Protein AF-A0A7X9JIF2-F1 (afdb_monomer_lite)

pLDDT: mean 87.34, std 16.03, range [30.3, 98.62]

Foldseek 3Di:
DDDDDDDDDDPDPPPPPPPDAQFDAADKDKDKDWFQEFEVVVDLKTKIKIKIFDLQHDPRFQWWFAKFKWKAQPPDPDTDAGDFDVVPDFVVQCVQKDDWWDDDQQLQTDGPVCQVWDTDPRGRTGGANDWDPDPVITHTDGRNTRITMMMGIDGNVRCVVSVVVHQKMKMWMWIDHPPDDIDIDIGIHGYDHDDDDDDPPDFAEAEEAEASQAHHNPDHHHHPVVVQVSCVRVVGQEYEHAHELLSLCVGHDDSQVSLVVVLVVQVVVCVVDVSHHYQYWYFYQAQEPVRDTDTDIGGDDPVCSSPQGNDWDSAHDPHRTPHHPVNNVVRD

Radius of gyration: 23.78 Å; chains: 1; bounding box: 79×35×80 Å

Structure (mmCIF, N/CA/C/O backbone):
data_AF-A0A7X9JIF2-F1
#
_entry.id   AF-A0A7X9JIF2-F1
#
loop_
_atom_site.group_PDB
_atom_site.id
_atom_site.type_symbol
_atom_site.label_atom_id
_atom_site.label_alt_id
_atom_site.label_comp_id
_atom_site.label_asym_id
_atom_site.label_entity_id
_atom_site.label_seq_id
_atom_site.pdbx_PDB_ins_code
_atom_site.Cartn_x
_atom_site.Cartn_y
_atom_site.Cartn_z
_atom_site.occupancy
_atom_site.B_iso_or_equiv
_atom_site.auth_seq_id
_atom_site.auth_comp_id
_atom_site.auth_asym_id
_atom_site.auth_atom_id
_atom_site.pdbx_PDB_model_num
ATOM 1 N N . MET A 1 1 ? 53.276 5.152 53.121 1.00 40.94 1 MET A N 1
ATOM 2 C CA . MET A 1 1 ? 51.941 4.544 52.920 1.00 40.94 1 MET A CA 1
ATOM 3 C C . MET A 1 1 ? 51.055 5.577 52.241 1.00 40.94 1 MET A C 1
ATOM 5 O O . MET A 1 1 ? 50.520 6.438 52.925 1.00 40.94 1 MET A O 1
ATOM 9 N N . ASN A 1 2 ? 50.960 5.543 50.910 1.00 35.53 2 ASN A N 1
ATOM 10 C CA . ASN A 1 2 ? 50.040 6.410 50.170 1.00 35.53 2 ASN A CA 1
ATOM 11 C C . ASN A 1 2 ? 48.639 5.799 50.232 1.00 35.53 2 ASN A C 1
ATOM 13 O O . ASN A 1 2 ? 48.442 4.671 49.786 1.00 35.53 2 ASN A O 1
ATOM 17 N N . LYS A 1 3 ? 47.690 6.523 50.831 1.00 37.00 3 LYS A N 1
ATOM 18 C CA . LYS A 1 3 ? 46.270 6.166 50.834 1.00 37.00 3 LYS A CA 1
ATOM 19 C C . LYS A 1 3 ? 45.597 6.880 49.667 1.00 37.00 3 LYS A C 1
ATOM 21 O O . LYS A 1 3 ? 45.443 8.096 49.704 1.00 37.00 3 LYS A O 1
ATOM 26 N N . THR A 1 4 ? 45.211 6.125 48.648 1.00 38.41 4 THR A N 1
ATOM 27 C CA . THR A 1 4 ? 44.370 6.613 47.552 1.00 38.41 4 THR A CA 1
ATOM 28 C C . THR A 1 4 ? 42.914 6.582 48.016 1.00 38.41 4 THR A C 1
ATOM 30 O O . THR A 1 4 ? 42.414 5.530 48.408 1.00 38.41 4 THR A O 1
ATOM 33 N N . PHE A 1 5 ? 42.249 7.738 48.019 1.00 39.22 5 PHE A N 1
ATOM 34 C CA . PHE A 1 5 ? 40.812 7.860 48.273 1.00 39.22 5 PHE A CA 1
ATOM 35 C C . PHE A 1 5 ? 40.064 7.617 46.957 1.00 39.22 5 PHE A C 1
ATOM 37 O O . PHE A 1 5 ? 40.276 8.348 45.992 1.00 39.22 5 PHE A O 1
ATOM 44 N N . LEU A 1 6 ? 39.211 6.592 46.912 1.00 31.66 6 LEU A N 1
ATOM 45 C CA . LEU A 1 6 ? 38.294 6.358 45.798 1.00 31.66 6 LEU A CA 1
ATOM 46 C C . LEU A 1 6 ? 36.997 7.133 46.074 1.00 31.66 6 LEU A C 1
ATOM 48 O O . LEU A 1 6 ? 36.314 6.862 47.061 1.00 31.66 6 LEU A O 1
ATOM 52 N N . ILE A 1 7 ? 36.674 8.108 45.226 1.00 36.72 7 ILE A N 1
ATOM 53 C CA . ILE A 1 7 ? 35.392 8.819 45.250 1.00 36.72 7 ILE A CA 1
ATOM 54 C C . ILE A 1 7 ? 34.422 8.029 44.368 1.00 36.72 7 ILE A C 1
ATOM 56 O O . ILE A 1 7 ? 34.618 7.940 43.159 1.00 36.72 7 ILE A O 1
ATOM 60 N N . PHE A 1 8 ? 33.384 7.450 44.972 1.00 33.41 8 PHE A N 1
ATOM 61 C CA . PHE A 1 8 ? 32.256 6.881 44.237 1.00 33.41 8 PHE A CA 1
ATOM 62 C C . PHE A 1 8 ? 31.316 8.014 43.820 1.00 33.41 8 PHE A C 1
ATOM 64 O O . PHE A 1 8 ? 30.647 8.615 44.660 1.00 33.41 8 PHE A O 1
ATOM 71 N N . ILE A 1 9 ? 31.269 8.305 42.522 1.00 38.75 9 ILE A N 1
ATOM 72 C CA . ILE A 1 9 ? 30.225 9.142 41.930 1.00 38.75 9 ILE A CA 1
ATOM 73 C C . ILE A 1 9 ? 29.014 8.233 41.708 1.00 38.75 9 ILE A C 1
ATOM 75 O O . ILE A 1 9 ? 29.018 7.373 40.830 1.00 38.75 9 ILE A O 1
ATOM 79 N N . LEU A 1 10 ? 27.997 8.388 42.555 1.00 32.84 10 LEU A N 1
ATOM 80 C CA . LEU A 1 10 ? 26.689 7.763 42.378 1.00 32.84 10 LEU A CA 1
ATOM 81 C C . LEU A 1 10 ? 25.951 8.492 41.251 1.00 32.84 10 LEU A C 1
ATOM 83 O O . LEU A 1 10 ? 25.476 9.612 41.436 1.00 32.84 10 LEU A O 1
ATOM 87 N N . PHE A 1 11 ? 25.856 7.854 40.086 1.00 35.88 11 PHE A N 1
ATOM 88 C CA . PHE A 1 11 ? 24.923 8.262 39.043 1.00 35.88 11 PHE A CA 1
ATOM 89 C C . PHE A 1 11 ? 23.505 7.914 39.506 1.00 35.88 11 PHE A C 1
ATOM 91 O O . PHE A 1 11 ? 23.113 6.748 39.531 1.00 35.88 11 PHE A O 1
ATOM 98 N N . PHE A 1 12 ? 22.736 8.926 39.906 1.00 33.31 12 PHE A N 1
ATOM 99 C CA . PHE A 1 12 ? 21.287 8.790 39.999 1.00 33.31 12 PHE A CA 1
ATOM 100 C C . PHE A 1 12 ? 20.741 8.708 38.572 1.00 33.31 12 PHE A C 1
ATOM 102 O O . PHE A 1 12 ? 20.645 9.720 37.882 1.00 33.31 12 PHE A O 1
ATOM 109 N N . ASN A 1 13 ? 20.403 7.495 38.129 1.00 31.03 13 ASN A N 1
ATOM 110 C CA . ASN A 1 13 ? 19.546 7.305 36.966 1.00 31.03 13 ASN A CA 1
ATOM 111 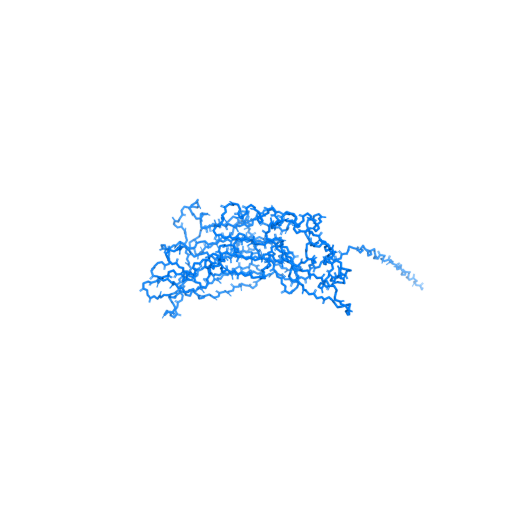C C . ASN A 1 13 ? 18.174 7.891 37.313 1.00 31.03 13 ASN A C 1
ATOM 113 O O . ASN A 1 13 ? 17.384 7.273 38.029 1.00 31.03 13 ASN A O 1
ATOM 117 N N . PHE A 1 14 ? 17.905 9.105 36.838 1.00 33.34 14 PHE A N 1
ATOM 118 C CA . PHE A 1 14 ? 16.539 9.584 36.710 1.00 33.34 14 PHE A CA 1
ATOM 119 C C . PHE A 1 14 ? 15.869 8.718 35.643 1.00 33.34 14 PHE A C 1
ATOM 121 O O . PHE A 1 14 ? 16.001 8.976 34.451 1.00 33.34 14 PHE A O 1
ATOM 128 N N . TYR A 1 15 ? 15.177 7.664 36.074 1.00 30.30 15 TYR A N 1
ATOM 129 C CA . TYR A 1 15 ? 14.186 7.004 35.236 1.00 30.30 15 TYR A CA 1
ATOM 130 C C . TYR A 1 15 ? 13.039 7.994 35.046 1.00 30.30 15 TYR A C 1
ATOM 132 O O . TYR A 1 15 ? 12.144 8.101 35.882 1.00 30.30 15 TYR A O 1
ATOM 140 N N . ILE A 1 16 ? 13.093 8.767 33.963 1.00 32.66 16 ILE A N 1
ATOM 141 C CA . ILE A 1 16 ? 11.880 9.342 33.400 1.00 32.66 16 ILE A CA 1
ATOM 142 C C . ILE A 1 16 ? 11.121 8.139 32.849 1.00 32.66 16 ILE A C 1
ATOM 144 O O . ILE A 1 16 ? 11.511 7.568 31.834 1.00 32.66 16 ILE A O 1
ATOM 148 N N . THR A 1 17 ? 10.077 7.706 33.551 1.00 32.06 17 THR A N 1
ATOM 149 C CA . THR A 1 17 ? 9.087 6.787 32.992 1.00 32.06 17 THR A CA 1
ATOM 150 C C . THR A 1 17 ? 8.296 7.564 31.943 1.00 32.06 17 THR A C 1
ATOM 152 O O . THR A 1 17 ? 7.185 8.023 32.202 1.00 32.06 17 THR A O 1
ATOM 155 N N . ASN A 1 18 ? 8.888 7.772 30.768 1.00 32.47 18 ASN A N 1
ATOM 156 C CA . ASN A 1 18 ? 8.073 7.914 29.575 1.00 32.47 18 ASN A CA 1
ATOM 157 C C . ASN A 1 18 ? 7.365 6.568 29.455 1.00 32.47 18 ASN A C 1
ATOM 159 O O . ASN A 1 18 ? 8.038 5.543 29.349 1.00 32.47 18 ASN A O 1
ATOM 163 N N . ALA A 1 19 ? 6.042 6.554 29.617 1.00 37.28 19 ALA A N 1
ATOM 164 C CA . ALA A 1 19 ? 5.256 5.373 29.302 1.00 37.28 19 ALA A CA 1
ATOM 165 C C . ALA A 1 19 ? 5.643 4.975 27.875 1.00 37.28 19 ALA A C 1
ATOM 167 O O . ALA A 1 19 ? 5.476 5.768 26.948 1.00 37.28 19 ALA A O 1
ATOM 168 N N . GLN A 1 20 ? 6.305 3.829 27.745 1.00 40.59 20 GLN A N 1
ATOM 169 C CA . GLN A 1 20 ? 6.735 3.311 26.460 1.00 40.59 20 GLN A CA 1
ATOM 170 C C . GLN A 1 20 ? 5.445 3.032 25.684 1.00 40.59 20 GLN A C 1
ATOM 172 O O . GLN A 1 20 ? 4.606 2.270 26.168 1.00 40.59 20 GLN A O 1
ATOM 177 N N . LYS A 1 21 ? 5.244 3.740 24.569 1.00 49.88 21 LYS A N 1
ATOM 178 C CA . LYS A 1 21 ? 4.124 3.501 23.653 1.00 49.88 21 LYS A CA 1
ATOM 179 C C . LYS A 1 21 ? 4.241 2.076 23.085 1.00 49.88 21 LYS A C 1
ATOM 181 O O . LYS A 1 21 ? 5.301 1.456 23.213 1.00 49.88 21 LYS A O 1
ATOM 186 N N . GLN A 1 22 ? 3.155 1.508 22.558 1.00 47.62 22 GLN A N 1
ATOM 187 C CA . GLN A 1 22 ? 3.123 0.077 22.215 1.00 47.62 22 GLN A CA 1
ATOM 188 C C . GLN A 1 22 ? 3.960 -0.303 20.978 1.00 47.62 22 GLN A C 1
ATOM 190 O O . GLN A 1 22 ? 4.161 -1.494 20.744 1.00 47.62 22 GLN A O 1
ATOM 195 N N . ASN A 1 23 ? 4.548 0.664 20.268 1.00 45.81 23 ASN A N 1
ATOM 196 C CA . ASN A 1 23 ? 5.468 0.425 19.157 1.00 45.81 23 ASN A CA 1
ATOM 197 C C . ASN A 1 23 ? 6.754 -0.311 19.595 1.00 45.81 23 ASN A C 1
ATOM 199 O O . ASN A 1 23 ? 7.610 0.250 20.278 1.00 45.81 23 ASN A O 1
ATOM 203 N N . ASN A 1 24 ? 6.905 -1.589 19.232 1.00 45.22 24 ASN A N 1
ATOM 204 C CA . ASN A 1 24 ? 8.093 -2.370 19.596 1.00 45.22 24 ASN A CA 1
ATOM 205 C C . ASN A 1 24 ? 8.601 -3.292 18.474 1.00 45.22 24 ASN A C 1
ATOM 207 O O . ASN A 1 24 ? 9.103 -4.373 18.799 1.00 45.22 24 ASN A O 1
ATOM 211 N N . THR A 1 25 ? 8.528 -2.913 17.195 1.00 44.91 25 THR A N 1
ATOM 212 C CA . THR A 1 25 ? 9.137 -3.720 16.124 1.00 44.91 25 THR A CA 1
ATOM 213 C C . THR A 1 25 ? 10.590 -3.278 15.900 1.00 44.91 25 THR A C 1
ATOM 215 O O . THR A 1 25 ? 10.837 -2.213 15.350 1.00 44.91 25 THR A O 1
ATOM 218 N N . PRO A 1 26 ? 11.607 -4.035 16.359 1.00 47.59 26 PRO A N 1
ATOM 219 C CA . PRO A 1 26 ? 12.992 -3.746 16.012 1.00 47.59 26 PRO A CA 1
ATOM 220 C C . PRO A 1 26 ? 13.297 -4.220 14.588 1.00 47.59 26 PRO A C 1
ATOM 222 O O . PRO A 1 26 ? 13.369 -5.423 14.348 1.00 47.59 26 PRO A O 1
ATOM 225 N N . GLY A 1 27 ? 13.560 -3.279 13.686 1.00 55.47 27 GLY A N 1
ATOM 226 C CA . GLY A 1 27 ? 14.032 -3.552 12.328 1.00 55.47 27 GLY A CA 1
ATOM 227 C C . GLY A 1 27 ? 13.321 -2.666 11.317 1.00 55.47 27 GLY A C 1
ATOM 228 O O . GLY A 1 27 ? 12.203 -2.239 11.571 1.00 55.47 27 GLY A O 1
ATOM 229 N N . SER A 1 28 ? 13.987 -2.382 10.202 1.00 69.06 28 SER A N 1
ATOM 230 C CA . SER A 1 28 ? 13.345 -1.737 9.069 1.00 69.06 28 SER A CA 1
ATOM 231 C C . SER A 1 28 ? 13.033 -2.826 8.078 1.00 69.06 28 SER A C 1
ATOM 233 O O . SER A 1 28 ? 13.944 -3.524 7.641 1.00 69.06 28 SER A O 1
ATOM 235 N N . ASP A 1 29 ? 11.765 -2.941 7.724 1.00 76.75 29 ASP A N 1
ATOM 236 C CA . ASP A 1 29 ? 11.336 -3.875 6.702 1.00 76.75 29 ASP A CA 1
ATOM 237 C C . ASP A 1 29 ? 10.950 -3.071 5.468 1.00 76.75 29 ASP A C 1
ATOM 239 O O . ASP A 1 29 ? 10.115 -2.156 5.517 1.00 76.75 29 ASP A O 1
ATOM 243 N N . PHE A 1 30 ? 11.578 -3.405 4.349 1.00 85.62 30 PHE A N 1
ATOM 244 C CA . PHE A 1 30 ? 11.102 -2.984 3.052 1.00 85.62 30 PHE A CA 1
ATOM 245 C C . PHE A 1 30 ? 10.049 -4.008 2.601 1.00 85.62 30 PHE A C 1
ATOM 247 O O . PHE A 1 30 ? 10.155 -5.198 2.856 1.00 85.62 30 PHE A O 1
ATOM 254 N N . PHE A 1 31 ? 8.977 -3.555 1.967 1.00 88.81 31 PHE A N 1
ATOM 255 C CA . PHE A 1 31 ? 7.915 -4.400 1.446 1.00 88.81 31 PHE A CA 1
ATOM 256 C C . PHE A 1 31 ? 7.601 -3.994 0.015 1.00 88.81 31 PHE A C 1
ATOM 258 O O . PHE A 1 31 ? 7.539 -2.809 -0.333 1.00 88.81 31 PHE A O 1
ATOM 265 N N . VAL A 1 32 ? 7.342 -5.004 -0.808 1.00 93.31 32 VAL A N 1
ATOM 266 C CA . VAL A 1 32 ? 6.877 -4.838 -2.181 1.00 93.31 32 VAL A CA 1
ATOM 267 C C . VAL A 1 32 ? 5.611 -5.663 -2.362 1.00 93.31 32 VAL A C 1
ATOM 269 O O . VAL A 1 32 ? 5.561 -6.824 -1.960 1.00 93.31 32 VAL A O 1
ATOM 272 N N . ASP A 1 33 ? 4.595 -5.080 -2.992 1.00 92.75 33 ASP A N 1
ATOM 273 C CA . ASP A 1 33 ? 3.391 -5.800 -3.402 1.00 92.75 33 ASP A CA 1
ATOM 274 C C . ASP A 1 33 ? 3.066 -5.557 -4.876 1.00 92.75 33 ASP A C 1
ATOM 276 O O . ASP A 1 33 ? 3.236 -4.458 -5.415 1.00 92.75 33 ASP A O 1
ATOM 280 N N . VAL A 1 34 ? 2.578 -6.610 -5.529 1.00 93.62 34 VAL A N 1
ATOM 281 C CA . VAL A 1 34 ? 2.129 -6.596 -6.920 1.00 93.62 34 VAL A CA 1
ATOM 282 C C . VAL A 1 34 ? 0.793 -7.334 -7.002 1.00 93.62 34 VAL A C 1
ATOM 284 O O . VAL A 1 34 ? 0.701 -8.488 -6.570 1.00 93.62 34 VAL A O 1
ATOM 287 N N . PRO A 1 35 ? -0.246 -6.743 -7.622 1.00 90.56 35 PRO A N 1
ATOM 288 C CA . PRO A 1 35 ? -1.539 -7.394 -7.767 1.00 90.56 35 PRO A CA 1
ATOM 289 C C . PRO A 1 35 ? -1.416 -8.770 -8.423 1.00 90.56 35 PRO A C 1
ATOM 291 O O . PRO A 1 35 ? -0.914 -8.908 -9.537 1.00 90.56 35 PRO A 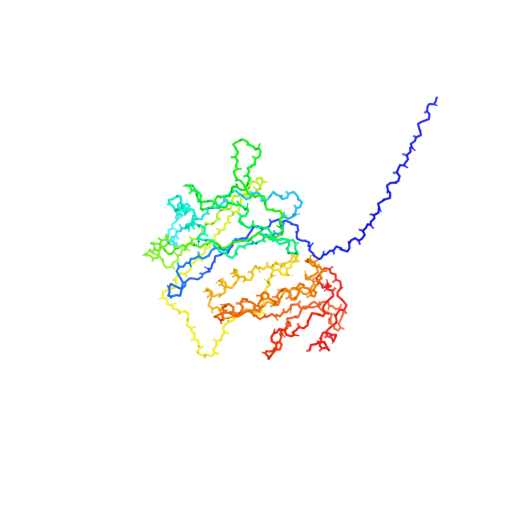O 1
ATOM 294 N N . THR A 1 36 ? -1.971 -9.799 -7.782 1.00 90.19 36 THR A N 1
ATOM 295 C CA . THR A 1 36 ? -1.947 -11.167 -8.328 1.00 90.19 36 THR A CA 1
ATOM 296 C C . THR A 1 36 ? -2.712 -11.286 -9.650 1.00 90.19 36 THR A C 1
ATOM 298 O O . THR A 1 36 ? -2.430 -12.167 -10.459 1.00 90.19 36 THR A O 1
ATOM 301 N N . PHE A 1 37 ? -3.701 -10.421 -9.892 1.00 89.38 37 PHE A N 1
ATOM 302 C CA . PHE A 1 37 ? -4.523 -10.443 -11.099 1.00 89.38 37 PHE A CA 1
ATOM 303 C C . PHE A 1 37 ? -4.650 -9.058 -11.720 1.00 89.38 37 PHE A C 1
ATOM 305 O O . PHE A 1 37 ? -4.893 -8.082 -11.016 1.00 89.38 37 PHE A O 1
ATOM 312 N N . ILE A 1 38 ? -4.608 -9.011 -13.052 1.00 89.44 38 ILE A N 1
ATOM 313 C CA . ILE A 1 38 ? -4.893 -7.809 -13.842 1.00 89.44 38 ILE A CA 1
ATOM 314 C C . ILE A 1 38 ? -6.019 -8.126 -14.823 1.00 89.44 38 ILE A C 1
ATOM 316 O O . ILE A 1 38 ? -5.946 -9.106 -15.564 1.00 89.44 38 ILE A O 1
ATOM 320 N N . ASP A 1 39 ? -7.070 -7.310 -14.819 1.00 88.06 39 ASP A N 1
ATOM 321 C CA . ASP A 1 39 ? -8.172 -7.381 -15.783 1.00 88.06 39 ASP A CA 1
ATOM 322 C C . ASP A 1 39 ? -7.980 -6.315 -16.862 1.00 88.06 39 ASP A C 1
ATOM 324 O O . ASP A 1 39 ? -8.305 -5.145 -16.647 1.00 88.06 39 ASP A O 1
ATOM 328 N N . LEU A 1 40 ? -7.505 -6.743 -18.037 1.00 85.69 40 LEU A N 1
ATOM 329 C CA . LEU A 1 40 ? -7.172 -5.863 -19.165 1.00 85.69 40 LEU A CA 1
ATOM 330 C C . LEU A 1 40 ? -8.337 -4.990 -19.653 1.00 85.69 40 LEU A C 1
ATOM 332 O O . LEU A 1 40 ? -8.099 -3.979 -20.310 1.00 85.69 40 LEU A O 1
ATOM 336 N N . TYR A 1 41 ? -9.588 -5.365 -19.372 1.00 81.06 41 TYR A N 1
ATOM 337 C CA . TYR A 1 41 ? -10.757 -4.571 -19.766 1.00 81.06 41 TYR A CA 1
ATOM 338 C C . TYR A 1 41 ? -11.026 -3.404 -18.820 1.00 81.06 41 TYR A C 1
ATOM 340 O O . TYR A 1 41 ? -11.704 -2.450 -19.203 1.00 81.06 41 TYR A O 1
ATOM 348 N N . LYS A 1 42 ? -10.536 -3.497 -17.582 1.00 81.06 42 LYS A N 1
ATOM 349 C CA . LYS A 1 42 ? -10.740 -2.492 -16.543 1.00 81.06 42 LYS A CA 1
ATOM 350 C C . LYS A 1 42 ? -9.533 -1.576 -16.432 1.00 81.06 42 LYS A C 1
ATOM 352 O O . LYS A 1 42 ? -9.697 -0.360 -16.455 1.00 81.06 42 LYS A O 1
ATOM 357 N N . ASP A 1 43 ? -8.354 -2.168 -16.293 1.00 82.62 43 ASP A N 1
ATOM 358 C CA . ASP A 1 43 ? -7.103 -1.442 -16.151 1.00 82.62 43 ASP A CA 1
ATOM 359 C C . ASP A 1 43 ? -5.955 -2.247 -16.768 1.00 82.62 43 ASP A C 1
ATOM 361 O O . ASP A 1 43 ? -5.884 -3.470 -16.653 1.00 82.62 43 ASP A O 1
ATOM 365 N N . SER A 1 44 ? -5.069 -1.543 -17.459 1.00 87.19 44 SER A N 1
ATOM 366 C CA . SER A 1 44 ? -3.907 -2.116 -18.145 1.00 87.19 44 SER A CA 1
ATOM 367 C C . SER A 1 44 ? -2.587 -1.574 -17.597 1.00 87.19 44 SER A C 1
ATOM 369 O O . SER A 1 44 ? -1.513 -1.887 -18.108 1.00 87.19 44 SER A O 1
ATOM 371 N N . VAL A 1 45 ? -2.649 -0.749 -16.557 1.00 92.75 45 VAL A N 1
ATOM 372 C CA . VAL A 1 45 ? -1.487 -0.382 -15.758 1.00 92.75 45 VAL A CA 1
ATOM 373 C C . VAL A 1 45 ? -1.272 -1.466 -14.708 1.00 92.75 45 VAL A C 1
ATOM 375 O O . VAL A 1 45 ? -2.239 -1.985 -14.162 1.00 92.75 45 VAL A O 1
ATOM 378 N N . ILE A 1 46 ? -0.017 -1.827 -14.439 1.00 93.56 46 ILE A N 1
ATOM 379 C CA . ILE A 1 46 ? 0.328 -2.704 -13.314 1.00 93.56 46 ILE A CA 1
ATOM 380 C C . ILE A 1 46 ? 0.985 -1.837 -12.238 1.00 93.56 46 ILE A C 1
ATOM 382 O O . ILE A 1 46 ? 2.114 -1.394 -12.459 1.00 93.56 46 ILE A O 1
ATOM 386 N N . PRO A 1 47 ? 0.305 -1.553 -11.116 1.00 94.56 47 PRO A N 1
ATOM 387 C CA . PRO A 1 47 ? 0.914 -0.884 -9.984 1.00 94.56 47 PRO A CA 1
ATOM 388 C C . PRO A 1 47 ? 1.787 -1.872 -9.211 1.00 94.56 47 PRO A C 1
ATOM 390 O O . PRO A 1 47 ? 1.413 -3.027 -9.015 1.00 94.56 47 PRO A O 1
ATOM 393 N N . ILE A 1 48 ? 2.930 -1.389 -8.752 1.00 96.31 48 ILE A N 1
ATOM 394 C CA . ILE A 1 48 ? 3.768 -2.025 -7.744 1.00 96.31 48 ILE A CA 1
ATOM 395 C C . ILE A 1 48 ? 3.786 -1.082 -6.551 1.00 96.31 48 ILE A C 1
ATOM 397 O O . ILE A 1 48 ? 4.120 0.094 -6.709 1.00 96.31 48 ILE A O 1
ATOM 401 N N . THR A 1 49 ? 3.400 -1.571 -5.382 1.00 95.38 49 THR A N 1
ATOM 402 C CA . THR A 1 49 ? 3.441 -0.791 -4.147 1.00 95.38 49 THR A CA 1
ATOM 403 C C . THR A 1 49 ? 4.747 -1.082 -3.433 1.00 95.38 49 THR A C 1
ATOM 405 O O . THR A 1 49 ? 5.064 -2.237 -3.172 1.00 95.38 49 THR A O 1
ATOM 408 N N . PHE A 1 50 ? 5.481 -0.023 -3.116 1.00 94.56 50 PHE A N 1
ATOM 409 C CA . PHE A 1 50 ? 6.675 -0.056 -2.286 1.00 94.56 50 PHE A CA 1
ATOM 410 C C . PHE A 1 50 ? 6.327 0.596 -0.957 1.00 94.56 50 PHE A C 1
ATOM 412 O O . PHE A 1 50 ? 5.696 1.659 -0.927 1.00 94.56 50 PHE A O 1
ATOM 419 N N . TYR A 1 51 ? 6.709 -0.050 0.132 1.00 91.31 51 TYR A N 1
ATOM 420 C CA . TYR A 1 51 ? 6.361 0.369 1.476 1.00 91.31 51 TYR A CA 1
ATOM 421 C C . TYR A 1 51 ? 7.505 0.018 2.414 1.00 91.31 51 TYR A C 1
ATOM 423 O O . TYR A 1 51 ? 7.901 -1.134 2.487 1.00 91.31 51 TYR A O 1
ATOM 431 N N . VAL A 1 52 ? 8.037 1.008 3.113 1.00 86.94 52 VAL A N 1
ATOM 432 C CA . VAL A 1 52 ? 9.040 0.815 4.154 1.00 86.94 52 VAL A CA 1
ATOM 433 C C . VAL A 1 52 ? 8.410 1.155 5.484 1.00 86.94 52 VAL A C 1
ATOM 435 O O . VAL A 1 52 ? 7.646 2.125 5.595 1.00 86.94 52 VAL A O 1
ATOM 438 N N . HIS A 1 53 ? 8.740 0.328 6.459 1.00 77.50 53 HIS A N 1
ATOM 439 C CA . HIS A 1 53 ? 8.193 0.358 7.792 1.00 77.50 53 HIS A CA 1
ATOM 440 C C . HIS A 1 53 ? 9.309 0.335 8.839 1.00 77.50 53 HIS A C 1
ATOM 442 O O . HIS A 1 53 ? 10.265 -0.421 8.684 1.00 77.50 53 HIS A O 1
ATOM 448 N N . GLU A 1 54 ? 9.156 1.125 9.907 1.00 70.62 54 GLU A N 1
ATOM 449 C CA . GLU A 1 54 ? 10.039 1.137 11.096 1.00 70.62 54 GLU A CA 1
ATOM 450 C C . GLU A 1 54 ? 11.511 1.449 10.794 1.00 70.62 54 GLU A C 1
ATOM 452 O O . GLU A 1 54 ? 12.449 0.897 11.372 1.00 70.62 54 GLU A O 1
ATOM 457 N N . SER A 1 55 ? 11.739 2.421 9.910 1.00 70.12 55 SER A N 1
ATOM 458 C CA . SER A 1 55 ? 13.096 2.848 9.565 1.00 70.12 55 SER A CA 1
ATOM 459 C C . SER A 1 55 ? 13.836 3.637 10.655 1.00 70.12 55 SER A C 1
ATOM 461 O O . SER A 1 55 ? 14.980 4.034 10.439 1.00 70.12 55 SER A O 1
ATOM 463 N N . ASP A 1 56 ? 13.239 3.854 11.832 1.00 65.06 56 ASP A N 1
ATOM 464 C CA . ASP A 1 56 ? 13.872 4.520 12.982 1.00 65.06 56 ASP A CA 1
ATOM 465 C C . ASP A 1 56 ? 14.625 3.551 13.919 1.00 65.06 56 ASP A C 1
ATOM 467 O O . ASP A 1 56 ? 15.058 3.926 15.016 1.00 65.06 56 ASP A O 1
ATOM 471 N N . CYS A 1 57 ? 14.820 2.303 13.492 1.00 66.19 57 CYS A N 1
ATOM 472 C CA . CYS A 1 57 ? 15.528 1.292 14.261 1.00 66.19 57 CYS A CA 1
ATOM 473 C C . CYS A 1 57 ? 17.033 1.574 14.438 1.00 66.19 57 CYS A C 1
ATOM 475 O O . CYS A 1 57 ? 17.736 2.133 13.594 1.00 66.19 57 CYS A O 1
ATOM 477 N N . PHE A 1 58 ? 17.561 1.156 15.593 1.00 63.41 58 PHE A N 1
ATOM 478 C CA . PHE A 1 58 ? 18.961 1.372 15.961 1.00 63.41 58 PHE A CA 1
ATOM 479 C C . PHE A 1 58 ? 19.915 0.562 15.064 1.00 63.41 58 P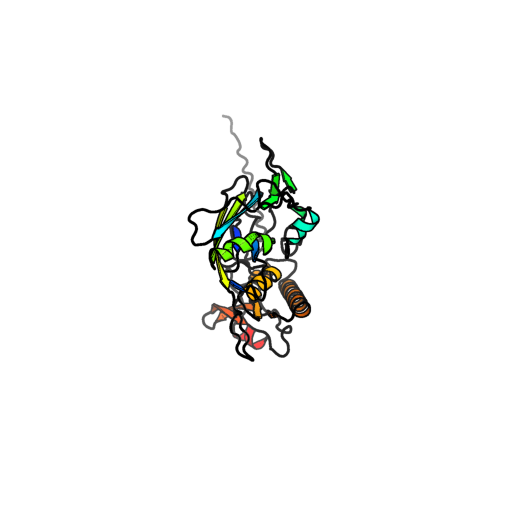HE A C 1
ATOM 481 O O . PHE A 1 58 ? 19.850 -0.665 15.060 1.00 63.41 58 PHE A O 1
ATOM 488 N N . ASN A 1 59 ? 20.857 1.249 14.400 1.00 66.25 59 ASN A N 1
ATOM 489 C CA . ASN A 1 59 ? 21.830 0.712 13.428 1.00 66.25 59 ASN A CA 1
ATOM 490 C C . ASN A 1 59 ? 21.253 0.211 12.090 1.00 66.25 59 ASN A C 1
ATOM 492 O O . ASN A 1 59 ? 21.975 -0.461 11.357 1.00 66.25 59 ASN A O 1
ATOM 496 N N . CYS A 1 60 ? 20.013 0.546 11.748 1.00 70.06 60 CYS A N 1
ATOM 497 C CA . CYS A 1 60 ? 19.513 0.346 10.389 1.00 70.06 60 CYS A CA 1
ATOM 498 C C . CYS A 1 60 ? 20.039 1.469 9.487 1.00 70.06 60 CYS A C 1
ATOM 500 O O . CYS A 1 60 ? 20.038 2.628 9.912 1.00 70.06 60 CYS A O 1
ATOM 502 N N . SER A 1 61 ? 20.536 1.149 8.289 1.00 72.00 61 SER A N 1
ATOM 503 C CA . SER A 1 61 ? 20.962 2.185 7.337 1.00 72.00 61 SER A CA 1
ATOM 504 C C . SER A 1 61 ? 19.759 2.737 6.577 1.00 72.00 61 SER A C 1
ATOM 506 O O . SER A 1 61 ? 19.546 3.943 6.575 1.00 72.00 61 SER A O 1
ATOM 508 N N . ASN A 1 62 ? 18.935 1.855 5.997 1.00 83.38 62 ASN A N 1
ATOM 509 C CA . ASN A 1 62 ? 17.802 2.210 5.130 1.00 83.38 62 ASN A CA 1
ATOM 510 C C . ASN A 1 62 ? 18.185 3.224 4.044 1.00 83.38 62 ASN A C 1
ATOM 512 O O . ASN A 1 62 ? 17.397 4.093 3.658 1.00 83.38 62 ASN A O 1
ATOM 516 N N . ASP A 1 63 ? 19.424 3.100 3.572 1.00 88.94 63 ASP A N 1
ATOM 517 C CA . ASP A 1 63 ? 20.020 3.938 2.545 1.00 88.94 63 ASP A CA 1
ATOM 518 C C . ASP A 1 63 ? 19.600 3.374 1.187 1.00 88.94 63 ASP A C 1
ATOM 520 O O . ASP A 1 63 ? 20.309 2.582 0.573 1.00 88.94 63 ASP A O 1
ATOM 524 N N . LEU A 1 64 ? 18.398 3.713 0.731 1.00 91.88 64 LEU A N 1
ATOM 525 C CA . LEU A 1 64 ? 17.855 3.183 -0.515 1.00 91.88 64 LEU A CA 1
ATOM 526 C C . LEU A 1 64 ? 18.589 3.796 -1.719 1.00 91.88 64 LEU A C 1
ATOM 528 O O . LEU A 1 64 ? 18.551 5.011 -1.924 1.00 91.88 64 LEU A O 1
ATOM 532 N N . ASN A 1 65 ? 19.213 2.951 -2.542 1.00 93.00 65 ASN A N 1
ATOM 533 C CA . ASN A 1 65 ? 20.013 3.371 -3.697 1.00 93.00 65 ASN A CA 1
ATOM 534 C C . ASN A 1 65 ? 19.173 3.396 -4.974 1.00 93.00 65 ASN A C 1
ATOM 536 O O . ASN A 1 65 ? 18.946 4.438 -5.592 1.00 93.00 65 ASN A O 1
ATOM 540 N N . TYR A 1 66 ? 18.710 2.216 -5.380 1.00 96.81 66 TYR A N 1
ATOM 541 C CA . TYR A 1 66 ? 17.949 2.003 -6.600 1.00 96.81 66 TYR A CA 1
ATOM 542 C C . TYR A 1 66 ? 17.028 0.795 -6.461 1.00 96.81 66 TYR A C 1
ATOM 544 O O . TYR A 1 66 ? 17.191 -0.052 -5.582 1.00 96.81 66 TYR A O 1
ATOM 552 N N . ILE A 1 67 ? 16.053 0.733 -7.360 1.00 98.19 67 ILE A N 1
ATOM 553 C CA . ILE A 1 67 ? 15.142 -0.392 -7.520 1.00 98.19 67 ILE A CA 1
ATOM 554 C C . ILE A 1 67 ? 15.191 -0.826 -8.977 1.00 98.19 67 ILE A C 1
ATOM 556 O O . ILE A 1 67 ? 15.028 0.006 -9.875 1.00 98.19 67 ILE A O 1
ATOM 560 N N . ASP A 1 68 ? 15.333 -2.131 -9.188 1.00 98.62 68 ASP A N 1
ATOM 561 C CA . ASP A 1 68 ? 15.281 -2.763 -10.500 1.00 98.62 68 ASP A CA 1
ATOM 562 C C . ASP A 1 68 ? 14.069 -3.684 -10.587 1.00 98.62 68 ASP A C 1
ATOM 564 O O . ASP A 1 68 ? 13.836 -4.535 -9.730 1.00 98.62 68 ASP A O 1
ATOM 568 N N . ILE A 1 69 ? 13.281 -3.507 -11.644 1.00 98.56 69 ILE A N 1
ATOM 569 C CA . ILE A 1 69 ? 12.105 -4.324 -11.920 1.00 98.56 69 ILE A CA 1
ATOM 570 C C . ILE A 1 69 ? 12.353 -5.080 -13.216 1.00 98.56 69 ILE A C 1
ATOM 572 O O . ILE A 1 69 ? 12.441 -4.477 -14.283 1.00 98.56 69 ILE A O 1
ATOM 576 N N . SER A 1 70 ? 12.394 -6.402 -13.137 1.00 98.31 70 SER A N 1
ATOM 577 C CA . SER A 1 70 ? 12.544 -7.300 -14.278 1.00 98.31 70 SER A CA 1
ATOM 578 C C . SER A 1 70 ? 11.291 -8.142 -14.466 1.00 98.31 70 SER A C 1
ATOM 580 O O . SER A 1 70 ? 10.676 -8.611 -13.508 1.00 98.31 70 SER A O 1
ATOM 582 N N . LEU A 1 71 ? 10.917 -8.375 -15.723 1.00 97.50 71 LEU A N 1
ATOM 583 C CA . LEU A 1 71 ? 9.739 -9.163 -16.081 1.00 97.50 71 LEU A CA 1
ATOM 584 C C . LEU A 1 71 ? 10.126 -10.333 -16.985 1.00 97.50 71 LEU A C 1
ATOM 586 O O . LEU A 1 71 ? 11.140 -10.305 -17.683 1.00 97.50 71 LEU A O 1
ATOM 590 N N . LYS A 1 72 ? 9.284 -11.365 -16.999 1.00 96.12 72 LYS A N 1
ATOM 591 C CA . LYS A 1 72 ? 9.301 -12.407 -18.030 1.00 96.12 72 LYS A CA 1
ATOM 592 C C . LYS A 1 72 ? 7.922 -13.036 -18.209 1.00 96.12 72 LYS A C 1
ATOM 594 O O . LYS A 1 72 ? 7.137 -13.063 -17.259 1.00 96.12 72 LYS A O 1
ATOM 599 N N . PRO A 1 73 ? 7.627 -13.648 -19.370 1.00 96.31 73 PRO A N 1
ATOM 600 C CA . PRO A 1 73 ? 6.521 -14.595 -19.457 1.00 96.31 73 PRO A CA 1
ATOM 601 C C . PRO A 1 73 ? 6.781 -15.769 -18.501 1.00 96.31 73 PRO A C 1
ATOM 603 O O . PRO A 1 73 ? 7.928 -16.208 -18.356 1.00 96.31 73 PRO A O 1
ATOM 606 N N . ALA A 1 74 ? 5.743 -16.328 -17.881 1.00 94.44 74 ALA A N 1
ATOM 607 C CA . ALA A 1 74 ? 5.906 -17.476 -16.982 1.00 94.44 74 ALA A CA 1
ATOM 608 C C . ALA A 1 74 ? 6.517 -18.702 -17.686 1.00 94.44 74 ALA A C 1
ATOM 610 O O . ALA A 1 74 ? 7.272 -19.459 -17.078 1.00 94.44 74 ALA A O 1
ATOM 611 N N . SER A 1 75 ? 6.247 -18.860 -18.982 1.00 93.88 75 SER A N 1
ATOM 612 C CA . SER A 1 75 ? 6.859 -19.858 -19.868 1.00 93.88 75 SER A CA 1
ATOM 613 C C . SER A 1 75 ? 8.352 -19.647 -20.177 1.00 93.88 75 SER A C 1
ATOM 615 O O . SER A 1 75 ? 8.987 -20.564 -20.700 1.00 93.88 75 SER A O 1
ATOM 617 N N . SER A 1 76 ? 8.936 -18.484 -19.861 1.00 95.31 76 SER A N 1
ATOM 618 C CA . SER A 1 76 ? 10.377 -18.232 -20.005 1.00 95.31 76 SER A CA 1
ATOM 619 C C . SER A 1 76 ? 11.162 -18.697 -18.776 1.00 95.31 76 SER A C 1
ATOM 621 O O . SER A 1 76 ? 10.716 -18.555 -17.635 1.00 95.31 76 SER A O 1
ATOM 623 N N . ASN A 1 77 ? 12.383 -19.185 -19.012 1.00 94.81 77 ASN A N 1
ATOM 624 C CA . ASN A 1 77 ? 13.325 -19.567 -17.954 1.00 94.81 77 ASN A CA 1
ATOM 625 C C . ASN A 1 77 ? 14.167 -18.396 -17.431 1.00 94.81 77 ASN A C 1
ATOM 627 O O . ASN A 1 77 ? 14.730 -18.511 -16.349 1.00 94.81 77 ASN A O 1
ATOM 631 N N . ASN A 1 78 ? 14.273 -17.300 -18.187 1.00 96.06 78 ASN A N 1
ATOM 632 C CA . ASN A 1 78 ? 15.130 -16.166 -17.843 1.00 96.06 78 ASN A CA 1
ATOM 633 C C . ASN A 1 78 ? 14.301 -14.886 -17.750 1.00 96.06 78 ASN A C 1
ATOM 635 O O . ASN A 1 78 ? 13.374 -14.697 -18.545 1.00 96.06 78 ASN A O 1
ATOM 639 N N . PHE A 1 79 ? 14.652 -14.043 -16.780 1.00 97.38 79 PHE A N 1
ATOM 640 C CA . PHE A 1 79 ? 14.181 -12.666 -16.693 1.00 97.38 79 PHE A CA 1
ATOM 641 C C . PHE A 1 79 ? 14.848 -11.802 -17.762 1.00 97.38 79 PHE A C 1
ATOM 643 O O . PHE A 1 79 ? 16.013 -12.027 -18.102 1.00 97.38 79 PHE A O 1
ATOM 650 N N . ASP A 1 80 ? 14.097 -10.836 -18.290 1.00 96.75 80 ASP A N 1
ATOM 651 C CA . ASP A 1 80 ? 14.665 -9.771 -19.109 1.00 96.75 80 ASP A CA 1
ATOM 652 C C . ASP A 1 80 ? 15.496 -8.818 -18.222 1.00 96.75 80 ASP A C 1
ATOM 654 O O . ASP A 1 80 ? 15.408 -8.839 -16.987 1.00 96.75 80 ASP A O 1
ATOM 658 N N . ASN A 1 81 ? 16.307 -7.966 -18.856 1.00 97.56 81 ASN A N 1
ATOM 659 C CA . ASN A 1 81 ? 17.003 -6.883 -18.154 1.00 97.56 81 ASN A CA 1
ATOM 660 C C . ASN A 1 81 ? 15.998 -5.968 -17.422 1.00 97.56 81 ASN A C 1
ATOM 662 O O . ASN A 1 81 ? 14.836 -5.901 -17.847 1.00 97.56 81 ASN A O 1
ATOM 666 N N . PRO A 1 82 ? 16.439 -5.235 -16.381 1.00 98.12 82 PRO A N 1
ATOM 667 C CA . PRO A 1 82 ? 15.591 -4.275 -15.690 1.00 98.12 82 PRO A CA 1
ATOM 668 C C . PRO A 1 82 ? 14.884 -3.323 -16.655 1.00 98.12 82 PRO A C 1
ATOM 670 O O . PRO A 1 82 ? 15.439 -2.883 -17.667 1.00 98.12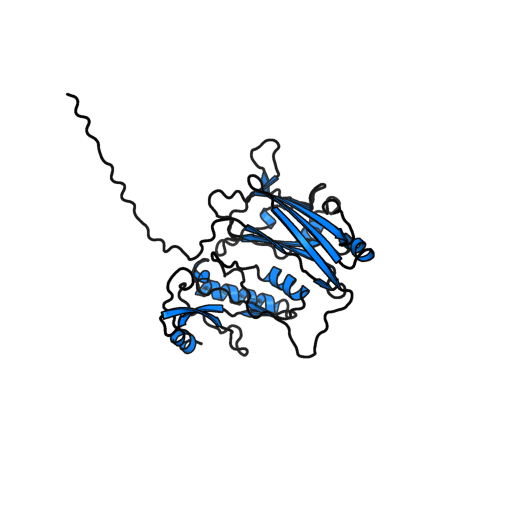 82 PRO A O 1
ATOM 673 N N . LEU A 1 83 ? 13.629 -3.012 -16.347 1.00 97.88 83 LEU A N 1
ATOM 674 C CA . LEU A 1 83 ? 12.853 -2.024 -17.077 1.00 97.88 83 LEU A CA 1
ATOM 675 C C . LEU A 1 83 ? 13.479 -0.649 -16.857 1.00 97.88 83 LEU A C 1
ATOM 677 O O . LEU A 1 83 ? 13.445 -0.145 -15.742 1.00 97.88 83 LEU A O 1
ATOM 681 N N . VAL A 1 84 ? 13.992 -0.020 -17.910 1.00 97.69 84 VAL A N 1
ATOM 682 C CA . VAL A 1 84 ? 14.573 1.328 -17.836 1.00 97.69 84 VAL A CA 1
ATOM 683 C C . VAL A 1 84 ? 13.709 2.349 -18.567 1.00 97.69 84 VAL A C 1
ATOM 685 O O . VAL A 1 84 ? 12.985 2.034 -19.518 1.00 97.69 84 VAL A O 1
ATOM 688 N N . PHE A 1 85 ? 13.771 3.595 -18.101 1.00 97.25 85 PHE A N 1
ATOM 689 C CA . PHE A 1 85 ? 12.961 4.708 -18.606 1.00 97.25 85 PHE A CA 1
ATOM 690 C C . PHE A 1 85 ? 13.818 5.931 -18.973 1.00 97.25 85 PHE A C 1
ATOM 692 O O . PHE A 1 85 ? 13.309 7.048 -19.042 1.00 97.25 85 PHE A O 1
ATOM 699 N N . ASP A 1 86 ? 15.109 5.738 -19.231 1.00 96.38 86 ASP A N 1
ATOM 700 C CA . ASP A 1 86 ? 16.121 6.743 -19.601 1.00 96.38 86 ASP A CA 1
ATOM 701 C C . ASP A 1 86 ? 15.700 7.684 -20.744 1.00 96.38 86 ASP A C 1
ATOM 703 O O . ASP A 1 86 ? 15.938 8.891 -20.707 1.00 96.38 86 ASP A O 1
ATOM 707 N N . THR A 1 87 ? 14.995 7.159 -21.746 1.00 95.88 87 THR A N 1
ATOM 708 C CA . THR A 1 87 ? 14.510 7.955 -22.887 1.00 95.88 87 THR A CA 1
ATOM 709 C C . THR A 1 87 ? 13.255 8.780 -22.576 1.00 95.88 87 THR A C 1
ATOM 711 O O . THR A 1 87 ? 12.829 9.613 -23.387 1.00 95.88 87 THR A O 1
ATOM 714 N N . MET A 1 88 ? 12.626 8.566 -21.417 1.00 97.19 88 MET A N 1
ATOM 715 C CA . MET A 1 88 ? 11.437 9.294 -20.989 1.00 97.19 88 MET A CA 1
ATOM 716 C C . MET A 1 88 ? 11.816 10.671 -20.434 1.00 97.19 88 MET A C 1
ATOM 718 O O . MET A 1 88 ? 12.738 10.821 -19.644 1.00 97.19 88 MET A O 1
ATOM 722 N N . GLN A 1 89 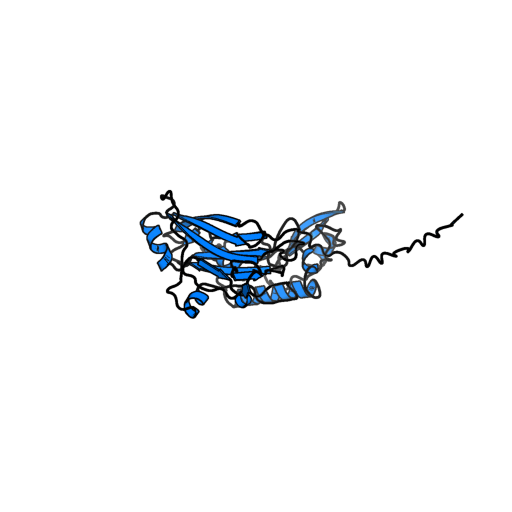? 11.067 11.710 -20.814 1.00 97.31 89 GLN A N 1
ATOM 723 C CA . GLN A 1 89 ? 11.195 13.009 -20.148 1.00 97.31 89 GLN A CA 1
ATOM 724 C C . GLN A 1 89 ? 10.829 12.869 -18.667 1.00 97.31 89 GLN A C 1
ATOM 726 O O . GLN A 1 89 ? 9.800 12.266 -18.361 1.00 97.31 89 GLN A O 1
ATOM 731 N N . TRP A 1 90 ? 11.608 13.483 -17.773 1.00 95.81 90 TRP A N 1
ATOM 732 C CA . TRP A 1 90 ? 11.418 13.359 -16.322 1.00 95.81 90 TRP A CA 1
ATOM 733 C C . TRP A 1 90 ? 9.982 13.669 -15.873 1.00 95.81 90 TRP A C 1
ATOM 735 O O . TRP A 1 90 ? 9.403 12.933 -15.082 1.00 95.81 90 TRP A O 1
ATOM 745 N N . SER A 1 91 ? 9.342 14.695 -16.446 1.00 96.62 91 SER A N 1
ATOM 746 C CA . SER A 1 91 ? 7.949 15.027 -16.116 1.00 96.62 91 SER A CA 1
ATOM 747 C C . SER A 1 91 ? 6.957 13.913 -16.457 1.00 96.62 91 SER A C 1
ATOM 749 O O . SER A 1 91 ? 5.963 13.767 -15.759 1.00 96.62 91 SER A O 1
ATOM 751 N N . ASN A 1 92 ? 7.213 13.127 -17.507 1.00 97.12 92 ASN A N 1
ATOM 752 C CA . ASN A 1 92 ? 6.403 11.959 -17.855 1.00 97.12 92 ASN A CA 1
ATOM 753 C C . ASN A 1 92 ? 6.770 10.743 -17.000 1.00 97.12 92 ASN A C 1
ATOM 755 O O . ASN A 1 92 ? 5.894 9.942 -16.696 1.00 97.12 92 ASN A O 1
ATOM 759 N N . TYR A 1 93 ? 8.039 10.613 -16.610 1.00 97.88 93 TYR A N 1
ATOM 760 C CA . TYR A 1 93 ? 8.494 9.563 -15.703 1.00 97.88 93 TYR A CA 1
ATOM 761 C C . TYR A 1 93 ? 7.857 9.708 -14.321 1.00 97.88 93 TYR A C 1
ATOM 763 O O . TYR A 1 93 ? 7.343 8.739 -13.775 1.00 97.88 93 TYR A O 1
ATOM 771 N N . MET A 1 94 ? 7.750 10.934 -13.809 1.00 97.81 94 MET A N 1
ATOM 772 C CA . MET A 1 94 ? 7.048 11.197 -12.552 1.00 97.81 94 MET A CA 1
ATOM 773 C C . MET A 1 94 ? 5.554 10.842 -12.596 1.00 97.81 94 MET A C 1
ATOM 775 O O . MET A 1 94 ? 4.975 10.578 -11.548 1.00 97.81 94 MET A O 1
ATOM 779 N N . LEU A 1 95 ? 4.924 10.772 -13.779 1.00 97.06 95 LEU A N 1
ATOM 780 C CA . LEU A 1 95 ? 3.540 10.285 -13.916 1.00 97.06 95 LEU A CA 1
ATOM 781 C C . LEU A 1 95 ? 3.414 8.767 -13.722 1.00 97.06 95 LEU A C 1
ATOM 783 O O . LEU A 1 95 ? 2.295 8.267 -13.635 1.00 97.06 95 LEU A O 1
ATOM 787 N N . LEU A 1 96 ? 4.531 8.035 -13.671 1.00 97.75 96 LEU A N 1
ATOM 788 C CA . LEU A 1 96 ? 4.544 6.626 -13.285 1.00 97.75 96 LEU A CA 1
ATOM 789 C C . LEU A 1 96 ? 4.409 6.450 -11.770 1.00 97.75 96 LEU A C 1
ATOM 791 O O . LEU A 1 96 ? 4.226 5.328 -11.325 1.00 97.75 96 LEU A O 1
ATOM 795 N N . PHE A 1 97 ? 4.470 7.518 -10.975 1.00 97.69 97 PHE A N 1
ATOM 796 C CA . PHE A 1 97 ? 4.323 7.438 -9.527 1.00 97.69 97 PHE A CA 1
ATOM 797 C C . PHE A 1 97 ? 2.958 7.964 -9.081 1.00 97.69 97 PHE A C 1
ATOM 799 O O . PHE A 1 97 ? 2.469 8.974 -9.590 1.00 97.69 97 PHE A O 1
ATOM 806 N N . SER A 1 98 ? 2.346 7.310 -8.096 1.00 95.12 98 SER A N 1
ATOM 807 C CA . SER A 1 98 ? 1.184 7.850 -7.380 1.00 95.12 98 SER A CA 1
ATOM 808 C C . SER A 1 98 ? 1.210 7.454 -5.911 1.00 95.12 98 SER A C 1
ATOM 810 O O . SER A 1 98 ? 2.025 6.632 -5.497 1.00 95.12 98 SER A O 1
ATOM 812 N N . ASP A 1 99 ? 0.288 8.037 -5.143 1.00 92.44 99 ASP A N 1
ATOM 813 C CA . ASP A 1 99 ? -0.073 7.583 -3.793 1.00 92.44 99 ASP A CA 1
ATOM 814 C C . ASP A 1 99 ? 1.128 7.415 -2.879 1.00 92.44 99 ASP A C 1
ATOM 816 O O . ASP A 1 99 ? 1.254 6.432 -2.159 1.00 92.44 99 ASP A O 1
ATOM 820 N N . TYR A 1 100 ? 2.035 8.375 -2.974 1.00 95.50 100 TYR A N 1
ATOM 821 C CA . TYR A 1 100 ? 3.299 8.357 -2.279 1.00 95.50 100 TYR A CA 1
ATOM 822 C C . TYR A 1 100 ? 3.237 9.150 -0.977 1.00 95.50 100 TYR A C 1
ATOM 824 O O . TYR A 1 100 ? 2.435 10.078 -0.822 1.00 95.50 100 TYR A O 1
ATOM 832 N N . SER A 1 101 ? 4.098 8.779 -0.036 1.00 94.75 101 SER A N 1
ATOM 833 C CA . SER A 1 101 ? 4.184 9.393 1.278 1.00 94.75 101 SER A CA 1
ATOM 834 C C . SER A 1 101 ? 4.570 10.870 1.178 1.00 94.75 101 SER A C 1
ATOM 836 O O . SER A 1 101 ? 5.400 11.287 0.363 1.00 94.75 101 SER A O 1
ATOM 838 N N . ILE A 1 102 ? 3.943 11.681 2.028 1.00 94.62 102 ILE A N 1
ATOM 839 C CA . ILE A 1 102 ? 4.258 13.100 2.214 1.00 94.62 102 ILE A CA 1
ATOM 840 C C . ILE A 1 102 ? 4.841 13.306 3.608 1.00 94.62 102 ILE A C 1
ATOM 842 O O . ILE A 1 102 ? 4.545 12.531 4.520 1.00 94.62 102 ILE A O 1
ATOM 846 N N . GLN A 1 103 ? 5.626 14.369 3.792 1.00 94.81 103 GLN A N 1
ATOM 847 C CA . GLN A 1 103 ? 6.167 14.687 5.111 1.00 94.81 103 GLN A CA 1
ATOM 848 C C . GLN A 1 103 ? 5.030 14.936 6.113 1.00 94.81 103 GLN A C 1
ATOM 850 O O . GLN A 1 103 ? 4.235 15.865 5.942 1.00 94.81 103 GLN A O 1
ATOM 855 N N . ASN A 1 104 ? 4.972 14.136 7.177 1.00 91.94 104 ASN A N 1
ATOM 856 C CA . ASN A 1 104 ? 4.014 14.301 8.265 1.00 91.94 104 ASN A CA 1
ATOM 857 C C . ASN A 1 104 ? 4.632 13.837 9.587 1.00 91.94 104 ASN A C 1
ATOM 859 O O . ASN A 1 104 ? 4.768 12.643 9.827 1.00 91.94 104 ASN A O 1
ATOM 863 N N . SER A 1 105 ? 4.952 14.783 10.469 1.00 89.38 105 SER A N 1
ATOM 864 C CA . SER A 1 105 ? 5.571 14.487 11.765 1.00 89.38 105 SER A CA 1
ATOM 865 C C . SER A 1 105 ? 4.636 13.805 12.765 1.00 89.38 105 SER A C 1
ATOM 867 O O . SER A 1 105 ? 5.117 13.157 13.685 1.00 89.38 105 SER A O 1
ATOM 869 N N . ALA A 1 106 ? 3.314 13.942 12.622 1.00 88.12 106 ALA A N 1
ATOM 870 C CA . ALA A 1 106 ? 2.365 13.286 13.520 1.00 88.12 106 ALA A CA 1
ATOM 871 C C . ALA A 1 106 ? 2.269 11.782 13.241 1.00 88.12 106 ALA A C 1
ATOM 873 O O . ALA A 1 106 ? 2.108 11.007 14.180 1.00 88.12 106 ALA A O 1
ATOM 874 N N . LEU A 1 107 ? 2.379 11.404 11.965 1.00 86.81 107 LEU A N 1
ATOM 875 C CA . LEU A 1 107 ? 2.405 10.014 11.514 1.00 86.81 107 LEU A CA 1
ATOM 876 C C . LEU A 1 107 ? 3.821 9.453 11.377 1.00 86.81 107 LEU A C 1
ATOM 878 O O . LEU A 1 107 ? 3.933 8.281 11.069 1.00 86.81 107 LEU A O 1
ATOM 882 N N . GLN A 1 108 ? 4.870 10.263 11.561 1.00 87.25 108 GLN A N 1
ATOM 883 C CA . GLN A 1 108 ? 6.258 9.870 11.275 1.00 87.25 108 GLN A CA 1
ATOM 884 C C . GLN A 1 108 ? 6.389 9.335 9.839 1.00 87.25 108 GLN A C 1
ATOM 886 O O . GLN A 1 108 ? 6.815 8.214 9.588 1.00 87.25 108 GLN A O 1
ATOM 891 N N . SER A 1 109 ? 5.936 10.142 8.875 1.00 90.50 109 SER A N 1
ATOM 892 C CA . SER A 1 109 ? 5.986 9.835 7.443 1.00 90.50 109 SER A CA 1
ATOM 893 C C . SER A 1 109 ? 6.988 10.742 6.740 1.00 90.50 109 SER A C 1
ATOM 895 O O . SER A 1 109 ? 6.912 11.969 6.877 1.00 90.50 109 SER A O 1
ATOM 897 N N . GLN A 1 110 ? 7.880 10.140 5.954 1.00 93.12 110 GLN A N 1
ATOM 898 C CA . GLN A 1 110 ? 8.885 10.807 5.132 1.00 93.12 110 GLN A CA 1
ATOM 899 C C . GLN A 1 110 ? 8.356 11.071 3.722 1.00 93.12 110 GLN A C 1
ATOM 901 O O . GLN A 1 110 ? 7.662 10.254 3.119 1.00 93.12 110 GLN A O 1
ATOM 906 N N . SER A 1 111 ? 8.707 12.227 3.166 1.00 96.25 111 SER A N 1
ATOM 907 C CA . SER A 1 111 ? 8.356 12.606 1.796 1.00 96.25 111 SER A CA 1
ATOM 908 C C . SER A 1 111 ? 9.064 11.741 0.749 1.00 96.25 111 SER A C 1
ATOM 910 O O . SER A 1 111 ? 10.291 11.741 0.648 1.00 96.25 111 SER A O 1
ATOM 912 N N . PHE A 1 112 ? 8.286 11.074 -0.106 1.00 96.81 112 PHE A N 1
ATOM 913 C CA . PHE A 1 112 ? 8.814 10.387 -1.284 1.00 96.81 112 PHE A CA 1
ATOM 914 C C . PHE A 1 112 ? 9.461 11.357 -2.275 1.00 96.81 112 PHE A C 1
ATOM 916 O O . PHE A 1 112 ? 10.510 11.063 -2.832 1.00 96.81 112 PHE A O 1
ATOM 923 N N . LEU A 1 113 ? 8.884 12.538 -2.503 1.00 96.81 113 LEU A N 1
ATOM 924 C CA . LEU A 1 113 ? 9.427 13.468 -3.501 1.00 96.81 113 LEU A CA 1
ATOM 925 C C . LEU A 1 113 ? 10.797 14.031 -3.102 1.00 96.81 113 LEU A C 1
ATOM 927 O O . LEU A 1 113 ? 11.619 14.306 -3.977 1.00 96.81 113 LEU A O 1
ATOM 931 N N . ASP A 1 114 ? 11.067 14.141 -1.801 1.00 96.44 114 ASP A N 1
ATOM 932 C CA . ASP A 1 114 ? 12.372 14.580 -1.299 1.00 96.44 114 ASP A CA 1
ATOM 933 C C . ASP A 1 114 ? 13.465 13.514 -1.503 1.00 96.44 114 ASP A C 1
ATOM 935 O O . ASP A 1 114 ? 14.647 13.857 -1.488 1.00 96.44 114 ASP A O 1
ATOM 939 N N . SER A 1 115 ? 13.086 12.263 -1.816 1.00 95.12 115 SER A N 1
ATOM 940 C CA . SER A 1 115 ? 14.013 11.202 -2.249 1.00 95.12 115 SER A CA 1
ATOM 941 C C . SER A 1 115 ? 14.613 11.431 -3.649 1.00 95.12 115 SER A C 1
ATOM 943 O O . SER A 1 115 ? 15.592 10.785 -4.025 1.00 95.12 115 SER A O 1
ATOM 945 N N . LYS A 1 116 ? 14.046 12.375 -4.419 1.00 96.75 116 LYS A N 1
ATOM 946 C CA . LYS A 1 116 ? 14.454 12.738 -5.787 1.00 96.75 116 LYS A CA 1
ATOM 947 C C . LYS A 1 116 ? 14.636 11.512 -6.699 1.00 96.75 116 LYS A C 1
ATOM 949 O O . LYS A 1 116 ? 15.753 11.260 -7.167 1.00 96.75 116 LYS A O 1
ATOM 954 N N . PRO A 1 117 ? 13.553 10.766 -6.982 1.00 97.44 117 PRO A N 1
ATOM 955 C CA . PRO A 1 117 ? 13.611 9.661 -7.925 1.00 97.44 117 PRO A CA 1
ATOM 956 C C . PRO A 1 117 ? 13.890 10.194 -9.337 1.00 97.44 117 PRO A C 1
ATOM 958 O O . PRO A 1 117 ? 13.266 11.160 -9.800 1.00 97.44 117 PRO A O 1
ATOM 961 N N . ILE A 1 118 ? 14.811 9.546 -10.040 1.00 97.06 118 ILE A N 1
ATOM 962 C CA . ILE A 1 118 ? 15.120 9.829 -11.441 1.00 97.06 118 ILE A CA 1
ATOM 963 C C . ILE A 1 118 ? 15.029 8.557 -12.279 1.00 97.06 118 ILE A C 1
ATOM 965 O O . ILE A 1 118 ? 15.132 7.441 -11.769 1.00 97.06 118 ILE A O 1
ATOM 969 N N . ASN A 1 119 ? 14.791 8.747 -13.572 1.00 96.38 119 ASN A N 1
ATOM 970 C CA . ASN A 1 119 ? 14.957 7.704 -14.566 1.00 96.38 119 ASN A CA 1
ATOM 971 C C . ASN A 1 119 ? 16.443 7.560 -14.910 1.00 96.38 119 ASN A C 1
ATOM 973 O O . ASN A 1 119 ? 17.139 8.563 -15.067 1.00 96.38 119 ASN A O 1
ATOM 977 N N . ASP A 1 120 ? 16.900 6.321 -15.048 1.00 96.62 120 ASP A N 1
ATOM 978 C CA . ASP A 1 120 ? 18.299 5.967 -15.272 1.00 96.62 120 ASP A CA 1
ATOM 979 C C . ASP A 1 120 ? 18.434 4.968 -16.438 1.00 96.62 120 ASP A C 1
ATOM 981 O O . ASP A 1 120 ? 17.449 4.348 -16.850 1.00 96.62 120 ASP A O 1
ATOM 985 N N . GLU A 1 121 ? 19.637 4.855 -17.010 1.00 97.06 121 GLU A N 1
ATOM 986 C CA . GLU A 1 121 ? 19.938 3.947 -18.131 1.00 97.06 121 GLU A CA 1
ATOM 987 C C . GLU A 1 121 ? 20.162 2.490 -17.710 1.00 97.06 121 GLU A C 1
ATOM 989 O O . GLU A 1 121 ? 20.070 1.596 -18.553 1.00 97.06 121 GLU A O 1
ATOM 994 N N . ASN A 1 122 ? 20.427 2.246 -16.426 1.00 96.88 122 ASN A N 1
ATOM 995 C CA . ASN A 1 122 ? 20.666 0.922 -15.861 1.00 96.88 122 ASN A CA 1
ATOM 996 C C . ASN A 1 122 ? 19.563 0.498 -14.887 1.00 96.88 122 ASN A C 1
ATOM 998 O O . ASN A 1 122 ? 19.306 -0.699 -14.777 1.00 96.88 122 ASN A O 1
ATOM 1002 N N . HIS A 1 123 ? 18.908 1.459 -14.228 1.00 98.00 123 HIS A N 1
ATOM 1003 C CA . HIS A 1 123 ? 17.957 1.183 -13.152 1.00 98.00 123 HIS A CA 1
ATOM 1004 C C . HIS A 1 123 ? 16.515 1.586 -13.464 1.00 98.00 123 HIS A C 1
ATOM 1006 O O . HIS A 1 123 ? 16.259 2.573 -14.165 1.00 98.00 123 HIS A O 1
ATOM 1012 N N . SER A 1 124 ? 15.549 0.850 -12.898 1.00 98.19 124 SER A N 1
ATOM 1013 C CA . SER A 1 124 ? 14.130 1.218 -13.024 1.00 98.19 124 SER A CA 1
ATOM 1014 C C . SER A 1 124 ? 13.814 2.503 -12.276 1.00 98.19 124 SER A C 1
ATOM 1016 O O . SER A 1 124 ? 13.076 3.339 -12.800 1.00 98.19 124 SER A O 1
ATOM 1018 N N . ILE A 1 125 ? 14.381 2.657 -11.078 1.00 98.31 125 ILE A N 1
ATOM 1019 C CA . ILE A 1 125 ? 14.278 3.851 -10.239 1.00 98.31 125 ILE A CA 1
ATOM 1020 C C . ILE A 1 125 ? 15.631 4.078 -9.567 1.00 98.31 125 ILE A C 1
ATOM 1022 O O . ILE A 1 125 ? 16.114 3.191 -8.871 1.00 98.31 125 ILE A O 1
ATOM 1026 N N . LEU A 1 126 ? 16.214 5.267 -9.727 1.00 97.31 126 LEU A N 1
ATOM 1027 C CA . LEU A 1 126 ? 17.425 5.682 -9.011 1.00 97.31 126 LEU A CA 1
ATOM 1028 C C . LEU A 1 126 ? 17.096 6.834 -8.053 1.00 97.31 126 LEU A C 1
ATOM 1030 O O . LEU A 1 126 ? 16.451 7.807 -8.457 1.00 97.31 126 LEU A O 1
ATOM 1034 N N . PHE A 1 127 ? 17.540 6.742 -6.799 1.00 96.44 127 PHE A N 1
ATOM 1035 C CA . PHE A 1 127 ? 17.323 7.761 -5.769 1.00 96.44 127 PHE A CA 1
ATOM 1036 C C . PHE A 1 127 ? 18.565 8.636 -5.607 1.00 96.44 127 PHE A C 1
ATOM 1038 O O . PHE A 1 127 ? 19.689 8.150 -5.596 1.00 96.44 127 PHE A O 1
ATOM 1045 N N . THR A 1 128 ? 18.375 9.956 -5.538 1.00 94.44 128 THR A N 1
ATOM 1046 C CA . THR A 1 128 ? 19.485 10.927 -5.658 1.00 94.44 128 THR A CA 1
ATOM 1047 C C . THR A 1 128 ? 19.405 12.065 -4.645 1.00 94.44 128 THR A C 1
ATOM 1049 O O . THR A 1 128 ? 19.933 13.162 -4.864 1.00 94.44 128 THR A O 1
ATOM 1052 N N . ALA A 1 129 ? 18.684 11.844 -3.545 1.00 91.88 129 ALA A N 1
ATOM 1053 C CA . ALA A 1 129 ? 18.519 12.845 -2.500 1.00 91.88 129 ALA A CA 1
ATOM 1054 C C . ALA A 1 129 ? 19.860 13.264 -1.900 1.00 91.88 129 ALA A C 1
ATOM 1056 O O . ALA A 1 129 ? 20.091 14.468 -1.727 1.00 91.88 129 ALA A O 1
ATOM 1057 N N . ASP A 1 130 ? 20.716 12.276 -1.653 1.00 90.19 130 ASP A N 1
ATOM 1058 C CA . ASP A 1 130 ? 22.060 12.411 -1.120 1.00 90.19 130 ASP A CA 1
ATOM 1059 C C . ASP A 1 130 ? 23.014 11.453 -1.848 1.00 90.19 130 ASP A C 1
ATOM 1061 O O . ASP A 1 130 ? 22.678 10.791 -2.836 1.00 90.19 130 ASP A O 1
ATOM 1065 N N . THR A 1 131 ? 24.238 11.403 -1.357 1.00 86.94 131 THR A N 1
ATOM 1066 C CA . THR A 1 131 ? 25.273 10.485 -1.773 1.00 86.94 131 THR A CA 1
ATOM 1067 C C . THR A 1 131 ? 26.012 9.960 -0.555 1.00 86.94 131 THR A C 1
ATOM 1069 O O . THR A 1 131 ? 26.338 10.736 0.348 1.00 86.94 131 THR A O 1
ATOM 1072 N N . ASN A 1 132 ? 26.363 8.676 -0.554 1.00 80.44 132 ASN A N 1
ATOM 1073 C CA . ASN A 1 132 ? 27.212 8.141 0.503 1.00 80.44 132 ASN A CA 1
ATOM 1074 C C . ASN A 1 132 ? 28.612 8.802 0.497 1.00 80.44 132 ASN A C 1
ATOM 1076 O O . ASN A 1 132 ? 29.037 9.447 -0.464 1.00 80.44 132 ASN A O 1
ATOM 1080 N N . TRP A 1 133 ? 29.356 8.672 1.598 1.00 80.62 133 TRP A N 1
ATOM 1081 C CA . TRP A 1 133 ? 30.677 9.311 1.743 1.00 80.62 133 TRP A CA 1
ATOM 1082 C C . TRP A 1 133 ? 31.844 8.462 1.203 1.00 80.62 133 TRP A C 1
ATOM 1084 O O . TRP A 1 133 ? 33.011 8.808 1.413 1.00 80.62 133 TRP A O 1
ATOM 1094 N N . TRP A 1 134 ? 31.553 7.345 0.533 1.00 70.50 134 TRP A N 1
ATOM 1095 C CA . TRP A 1 134 ? 32.536 6.359 0.079 1.00 70.50 134 TRP A CA 1
ATOM 1096 C C . TRP A 1 134 ? 32.973 6.590 -1.377 1.00 70.50 134 TRP A C 1
ATOM 1098 O O . TRP A 1 134 ? 32.482 7.474 -2.071 1.00 70.50 134 TRP A O 1
ATOM 1108 N N . ILE A 1 135 ? 33.972 5.825 -1.833 1.00 73.88 135 ILE A N 1
ATOM 1109 C CA . ILE A 1 135 ? 34.473 5.865 -3.215 1.00 73.88 135 ILE A CA 1
ATOM 1110 C C . ILE A 1 135 ? 34.345 4.456 -3.826 1.00 73.88 135 ILE A C 1
ATOM 1112 O O . ILE A 1 135 ? 34.984 3.538 -3.306 1.00 73.88 135 ILE A O 1
ATOM 1116 N N . PRO A 1 136 ? 33.619 4.280 -4.949 1.00 81.44 136 PRO A N 1
ATOM 1117 C CA . PRO A 1 136 ? 32.860 5.308 -5.660 1.00 81.44 136 PRO A CA 1
ATOM 1118 C C . PRO A 1 136 ? 31.648 5.781 -4.850 1.00 81.44 136 PRO A C 1
ATOM 1120 O O . PRO A 1 136 ? 31.092 5.032 -4.056 1.00 81.44 136 PRO A O 1
ATOM 1123 N N . VAL A 1 137 ? 31.278 7.039 -5.067 1.00 84.44 137 VAL A N 1
ATOM 1124 C CA . VAL A 1 137 ? 30.111 7.656 -4.441 1.00 84.44 137 VAL A CA 1
ATOM 1125 C C . VAL A 1 137 ? 28.845 7.031 -5.030 1.00 84.44 137 VAL A C 1
ATOM 1127 O O . VAL A 1 137 ? 28.719 6.975 -6.256 1.00 84.44 137 VAL A O 1
ATOM 1130 N N . VAL A 1 138 ? 27.920 6.594 -4.176 1.00 85.25 138 VAL A N 1
ATOM 1131 C CA . VAL A 1 138 ? 26.629 6.009 -4.572 1.00 85.25 138 VAL A CA 1
ATOM 1132 C C . VAL A 1 138 ? 25.504 6.995 -4.235 1.00 85.25 138 VAL A C 1
ATOM 1134 O O . VAL A 1 138 ? 25.477 7.492 -3.107 1.00 85.25 138 VAL A O 1
ATOM 1137 N N . PRO A 1 139 ? 24.614 7.335 -5.187 1.00 90.31 139 PRO A N 1
ATOM 1138 C CA . PRO A 1 139 ? 23.397 8.095 -4.908 1.00 90.31 139 PRO A CA 1
ATOM 1139 C C . PRO A 1 139 ? 22.438 7.298 -4.023 1.00 90.31 139 PRO A C 1
ATOM 1141 O O . PRO A 1 139 ? 22.194 6.126 -4.305 1.00 90.31 139 PRO A O 1
ATOM 1144 N N . VAL A 1 140 ? 21.913 7.934 -2.973 1.00 91.56 140 VAL A N 1
ATOM 1145 C CA . VAL A 1 140 ? 21.049 7.283 -1.978 1.00 91.56 140 VAL A CA 1
ATOM 1146 C C . VAL A 1 140 ? 19.910 8.203 -1.528 1.00 91.56 140 VAL A C 1
ATOM 1148 O O . VAL A 1 140 ? 19.945 9.427 -1.716 1.00 91.56 140 VAL A O 1
ATOM 1151 N N . VAL A 1 141 ? 18.914 7.625 -0.864 1.00 92.38 141 VAL A N 1
ATOM 1152 C CA . VAL A 1 141 ? 18.027 8.325 0.069 1.00 92.38 141 VAL A CA 1
ATOM 1153 C C . VAL A 1 141 ? 18.074 7.638 1.429 1.00 92.38 141 VAL A C 1
ATOM 1155 O O . VAL A 1 141 ? 17.862 6.438 1.531 1.00 92.38 141 VAL A O 1
ATOM 1158 N N . HIS A 1 142 ? 18.305 8.422 2.479 1.00 90.12 142 HIS A N 1
ATOM 1159 C CA . HIS A 1 142 ? 18.191 7.959 3.858 1.00 90.12 142 HIS A CA 1
ATOM 1160 C C . HIS A 1 142 ? 16.711 7.926 4.252 1.00 90.12 142 HIS A C 1
ATOM 1162 O O . HIS A 1 142 ? 16.061 8.977 4.272 1.00 90.12 142 HIS A O 1
ATOM 1168 N N . ILE A 1 143 ? 16.157 6.747 4.531 1.00 89.56 143 ILE A N 1
ATOM 1169 C CA . ILE A 1 143 ? 14.799 6.613 5.071 1.00 89.56 143 ILE A CA 1
ATOM 1170 C C . ILE A 1 143 ? 14.906 6.543 6.592 1.00 89.56 143 ILE A C 1
ATOM 1172 O O . ILE A 1 143 ? 15.466 5.599 7.133 1.00 89.56 143 ILE A O 1
ATOM 1176 N N . THR A 1 144 ? 14.406 7.565 7.287 1.00 86.38 144 THR A N 1
ATOM 1177 C CA . THR A 1 144 ? 14.584 7.695 8.749 1.00 86.38 144 THR A CA 1
ATOM 1178 C C . THR A 1 144 ? 13.279 7.772 9.530 1.00 86.38 144 THR A C 1
ATOM 1180 O O . THR A 1 144 ? 13.294 7.733 10.756 1.00 86.38 144 THR A O 1
ATOM 1183 N N . GLU A 1 145 ? 12.157 7.959 8.841 1.00 87.44 145 GLU A N 1
ATOM 1184 C CA . GLU A 1 145 ? 10.827 8.003 9.452 1.00 87.44 145 GLU A CA 1
ATOM 1185 C C . GLU A 1 145 ? 10.135 6.642 9.317 1.00 87.44 145 GLU A C 1
ATOM 1187 O O . GLU A 1 145 ? 10.476 5.854 8.438 1.00 87.44 145 GLU A O 1
ATOM 1192 N N . HIS A 1 146 ? 9.123 6.381 10.147 1.00 82.56 146 HIS A N 1
ATOM 1193 C CA . HIS A 1 146 ? 8.404 5.098 10.180 1.00 82.56 146 HIS A CA 1
ATOM 1194 C C . HIS A 1 146 ? 7.739 4.720 8.866 1.00 82.56 146 HIS A C 1
ATOM 1196 O O . HIS A 1 146 ? 7.636 3.538 8.563 1.00 82.56 146 HIS A O 1
ATOM 1202 N N . TYR A 1 147 ? 7.261 5.709 8.113 1.00 87.56 147 TYR A N 1
ATOM 1203 C CA . TYR A 1 147 ? 6.533 5.478 6.875 1.00 87.56 147 TYR A CA 1
ATOM 1204 C C . TYR A 1 147 ? 7.213 6.138 5.684 1.00 87.56 147 TYR A C 1
ATOM 1206 O O . TYR A 1 147 ? 7.342 7.363 5.607 1.00 87.56 147 TYR A O 1
ATOM 1214 N N . PHE A 1 148 ? 7.525 5.320 4.686 1.00 92.25 148 PHE A N 1
ATOM 1215 C CA . PHE A 1 148 ? 7.912 5.761 3.353 1.00 92.25 148 PHE A CA 1
ATOM 1216 C C . PHE A 1 148 ? 7.273 4.832 2.326 1.00 92.25 148 PHE A C 1
ATOM 1218 O O . PHE A 1 148 ? 7.445 3.621 2.394 1.00 92.25 148 PHE A O 1
ATOM 1225 N N . TYR A 1 149 ? 6.489 5.365 1.392 1.00 94.31 149 TYR A N 1
ATOM 1226 C CA . TYR A 1 149 ? 5.775 4.521 0.435 1.00 94.31 149 TYR A CA 1
ATOM 1227 C C . TYR A 1 149 ? 5.485 5.236 -0.871 1.00 94.31 149 TYR A C 1
ATOM 1229 O O . TYR A 1 149 ? 5.439 6.464 -0.927 1.00 94.31 149 TYR A O 1
ATOM 1237 N N . PHE A 1 150 ? 5.267 4.458 -1.925 1.00 96.56 150 PHE A N 1
ATOM 1238 C CA . PHE A 1 150 ? 4.845 4.944 -3.234 1.00 96.56 150 PHE A CA 1
ATOM 1239 C C . PHE A 1 150 ? 4.317 3.796 -4.094 1.00 96.56 150 PHE A C 1
ATOM 1241 O O . PHE A 1 150 ? 4.694 2.638 -3.920 1.00 96.56 150 PHE A O 1
ATOM 1248 N N . ASN A 1 151 ? 3.465 4.128 -5.062 1.00 96.50 151 ASN A N 1
ATOM 1249 C CA . ASN A 1 151 ? 3.101 3.214 -6.137 1.00 96.50 151 ASN A CA 1
ATOM 1250 C C . ASN A 1 151 ? 3.908 3.553 -7.388 1.00 96.50 151 ASN A C 1
ATOM 1252 O O . ASN A 1 151 ? 3.956 4.718 -7.780 1.00 96.50 151 ASN A O 1
ATOM 1256 N N . PHE A 1 152 ? 4.477 2.540 -8.038 1.00 97.50 152 PHE A N 1
ATOM 1257 C CA . PHE A 1 152 ? 5.084 2.637 -9.361 1.00 97.50 152 PHE A CA 1
ATOM 1258 C C . PHE A 1 152 ? 4.222 1.915 -10.399 1.00 97.50 152 PHE A C 1
ATOM 1260 O O . PHE A 1 152 ? 3.923 0.731 -10.277 1.00 97.50 152 PHE A O 1
ATOM 1267 N N . HIS A 1 153 ? 3.818 2.630 -11.438 1.00 96.69 153 HIS A N 1
ATOM 1268 C CA . HIS A 1 153 ? 2.857 2.198 -12.443 1.00 96.69 153 HIS A CA 1
ATOM 1269 C C . HIS A 1 153 ? 3.568 1.768 -13.712 1.00 96.69 153 HIS A C 1
ATOM 1271 O O . HIS A 1 153 ? 4.024 2.610 -14.483 1.00 96.69 153 HIS A O 1
ATOM 1277 N N . ILE A 1 154 ? 3.599 0.466 -13.991 1.00 96.38 154 ILE A N 1
ATOM 1278 C CA . ILE A 1 154 ? 4.151 -0.049 -15.244 1.00 96.38 154 ILE A CA 1
ATOM 1279 C C . ILE A 1 154 ? 3.092 0.085 -16.348 1.00 96.38 154 ILE A C 1
ATOM 1281 O O . ILE A 1 154 ? 2.063 -0.605 -16.317 1.00 96.38 154 ILE A O 1
ATOM 1285 N N . PRO A 1 155 ? 3.318 0.938 -17.366 1.00 95.38 155 PRO A N 1
ATOM 1286 C CA . PRO A 1 155 ? 2.331 1.166 -18.413 1.00 95.38 155 PRO A CA 1
ATOM 1287 C C . PRO A 1 155 ? 2.166 -0.052 -19.322 1.00 95.38 155 PRO A C 1
ATOM 1289 O O . PRO A 1 155 ? 3.153 -0.702 -19.667 1.00 95.38 155 PRO A O 1
ATOM 1292 N N . TYR A 1 156 ? 0.955 -0.273 -19.845 1.00 93.69 156 TYR A N 1
ATOM 1293 C CA . TYR A 1 156 ? 0.655 -1.383 -20.762 1.00 93.69 156 TYR A CA 1
ATOM 1294 C C . TYR A 1 156 ? 1.652 -1.538 -21.915 1.00 93.69 156 TYR A C 1
ATOM 1296 O O . TYR A 1 156 ? 2.072 -2.644 -22.241 1.00 93.69 156 TYR A O 1
ATOM 1304 N N . LYS A 1 157 ? 2.100 -0.426 -22.514 1.00 93.25 157 LYS A N 1
ATOM 1305 C CA . LYS A 1 157 ? 3.075 -0.452 -23.619 1.00 93.25 157 LYS A CA 1
ATOM 1306 C C . LYS A 1 157 ? 4.391 -1.160 -23.264 1.00 93.25 157 LYS A C 1
ATOM 1308 O O . LYS A 1 157 ? 5.039 -1.669 -24.168 1.00 93.25 157 LYS A O 1
ATOM 1313 N N . VAL A 1 158 ? 4.771 -1.185 -21.985 1.00 93.94 158 VAL A N 1
ATOM 1314 C CA . VAL A 1 158 ? 6.015 -1.797 -21.500 1.00 93.94 158 VAL A CA 1
ATOM 1315 C C . VAL A 1 158 ? 5.878 -3.311 -21.411 1.00 93.94 158 VAL A C 1
ATOM 1317 O O . VAL A 1 158 ? 6.816 -4.017 -21.748 1.00 93.94 158 VAL A O 1
ATOM 1320 N N . TRP A 1 159 ? 4.709 -3.821 -21.020 1.00 92.44 159 TRP A N 1
ATOM 1321 C CA . TRP A 1 159 ? 4.529 -5.248 -20.745 1.00 92.44 159 TRP A CA 1
ATOM 1322 C C . TRP A 1 159 ? 3.598 -5.980 -21.726 1.00 92.44 159 TRP A C 1
ATOM 1324 O O . TRP A 1 159 ? 3.488 -7.205 -21.700 1.00 92.44 159 TRP A O 1
ATOM 1334 N N . SER A 1 160 ? 2.954 -5.263 -22.648 1.00 91.38 160 SER A N 1
ATOM 1335 C CA . SER A 1 160 ? 2.010 -5.831 -23.624 1.00 91.38 160 SER A CA 1
ATOM 1336 C C . SER A 1 160 ? 2.600 -6.913 -24.540 1.00 91.38 160 SER A C 1
ATOM 1338 O O . SER A 1 160 ? 1.859 -7.714 -25.101 1.00 91.38 160 SER A O 1
ATOM 1340 N N . TYR A 1 161 ? 3.922 -6.988 -24.710 1.00 89.38 161 TYR A N 1
ATOM 1341 C CA . TYR A 1 161 ? 4.526 -8.053 -25.513 1.00 89.38 161 TYR A CA 1
ATOM 1342 C C . TYR A 1 161 ? 4.592 -9.395 -24.771 1.00 89.38 161 TYR A C 1
ATOM 1344 O O . TYR A 1 161 ? 4.533 -10.443 -25.417 1.00 89.38 161 TYR A O 1
ATOM 1352 N N . TYR A 1 162 ? 4.646 -9.383 -23.434 1.00 88.88 162 TYR A N 1
ATOM 1353 C CA . TYR A 1 162 ? 4.645 -10.603 -22.627 1.00 88.88 162 TYR A CA 1
ATOM 1354 C C . TYR A 1 162 ? 3.315 -11.349 -22.757 1.00 88.88 162 TYR A C 1
ATOM 1356 O O . TYR A 1 162 ? 3.314 -12.574 -22.882 1.00 88.88 162 TYR A O 1
ATOM 1364 N N . VAL A 1 163 ? 2.195 -10.618 -22.857 1.00 84.44 163 VAL A N 1
ATOM 1365 C CA . VAL A 1 163 ? 0.860 -11.230 -23.006 1.00 84.44 163 VAL A CA 1
ATOM 1366 C C . VAL A 1 163 ? 0.606 -11.902 -24.345 1.00 84.44 163 VAL A C 1
ATOM 1368 O O . VAL A 1 163 ? -0.288 -12.739 -24.448 1.00 84.44 163 VAL A O 1
ATOM 1371 N N . ASN A 1 164 ? 1.401 -11.586 -25.368 1.00 79.56 164 ASN A N 1
ATOM 1372 C CA . ASN A 1 164 ? 1.350 -12.326 -26.629 1.00 79.56 164 ASN A CA 1
ATOM 1373 C C . ASN A 1 164 ? 1.935 -13.738 -26.484 1.00 79.56 164 ASN A C 1
ATOM 1375 O O . ASN A 1 164 ? 1.632 -14.608 -27.299 1.00 79.56 164 ASN A O 1
ATOM 1379 N N . SER A 1 165 ? 2.784 -13.948 -25.475 1.00 78.94 165 SER A N 1
ATOM 1380 C CA . SER A 1 165 ? 3.492 -15.207 -25.241 1.00 78.94 165 SER A CA 1
ATOM 1381 C C . SER A 1 165 ? 2.831 -16.042 -24.147 1.00 78.94 165 SER A C 1
ATOM 1383 O O . SER A 1 165 ? 2.782 -17.264 -24.260 1.00 78.94 165 SER A O 1
ATOM 1385 N N . ASP A 1 166 ? 2.314 -15.397 -23.099 1.00 83.81 166 ASP A N 1
ATOM 1386 C CA . ASP A 1 166 ? 1.736 -16.063 -21.934 1.00 83.81 166 ASP A CA 1
ATOM 1387 C C . ASP A 1 166 ? 0.683 -15.173 -21.255 1.00 83.81 166 ASP A C 1
ATOM 1389 O O . ASP A 1 166 ? 0.849 -13.963 -21.162 1.00 83.81 166 ASP A O 1
ATOM 1393 N N . SER A 1 167 ? -0.388 -15.756 -20.715 1.00 89.81 167 SER A N 1
ATOM 1394 C CA . SER A 1 167 ? -1.341 -15.021 -19.867 1.00 89.81 167 SER A CA 1
ATOM 1395 C C . SER A 1 167 ? -0.815 -14.780 -18.448 1.00 89.81 167 SER A C 1
ATOM 1397 O O . SER A 1 167 ? -1.556 -14.300 -17.594 1.00 89.81 167 SER A O 1
ATOM 1399 N N . VAL A 1 168 ? 0.427 -15.162 -18.164 1.00 94.38 168 VAL A N 1
ATOM 1400 C CA . VAL A 1 168 ? 1.061 -15.038 -16.854 1.00 94.38 168 VAL A CA 1
ATOM 1401 C C . VAL A 1 168 ? 2.426 -14.373 -17.005 1.00 94.38 168 VAL A C 1
ATOM 1403 O O . VAL A 1 168 ? 3.239 -14.784 -17.836 1.00 94.38 168 VAL A O 1
ATOM 1406 N N . ILE A 1 169 ? 2.674 -13.357 -16.184 1.00 95.81 169 ILE A N 1
ATOM 1407 C CA . ILE A 1 169 ? 3.933 -12.611 -16.132 1.00 95.81 169 ILE A CA 1
ATOM 1408 C C . ILE A 1 169 ? 4.543 -12.833 -14.751 1.00 95.81 169 ILE A C 1
ATOM 1410 O O . ILE A 1 169 ? 3.874 -12.633 -13.736 1.00 95.81 169 ILE A O 1
ATOM 1414 N N . ASP A 1 170 ? 5.802 -13.253 -14.718 1.00 97.25 170 ASP A N 1
ATOM 1415 C CA . ASP A 1 170 ? 6.584 -13.300 -13.488 1.00 97.25 170 ASP A CA 1
ATOM 1416 C C . ASP A 1 170 ? 7.363 -11.986 -13.349 1.00 97.25 170 ASP A C 1
ATOM 1418 O O . ASP A 1 170 ? 7.886 -11.458 -14.335 1.00 97.25 170 ASP A O 1
ATOM 1422 N N . PHE A 1 171 ? 7.429 -11.477 -12.124 1.00 97.88 171 PHE A N 1
ATOM 1423 C CA . PHE A 1 171 ? 8.126 -10.256 -11.736 1.00 97.88 171 PHE A CA 1
ATOM 1424 C C . PHE A 1 171 ? 9.286 -10.622 -10.823 1.00 97.88 171 PHE A C 1
ATOM 1426 O O . PHE A 1 171 ? 9.151 -11.502 -9.971 1.00 97.88 171 PHE A O 1
ATOM 1433 N N . HIS A 1 172 ? 10.392 -9.915 -10.986 1.00 98.19 172 HIS A N 1
ATOM 1434 C CA . HIS A 1 172 ? 11.499 -9.861 -10.048 1.00 98.19 172 HIS A CA 1
ATOM 1435 C C . HIS A 1 172 ? 11.729 -8.395 -9.710 1.00 98.19 172 HIS A C 1
ATOM 1437 O O . HIS A 1 172 ? 11.849 -7.569 -10.614 1.00 98.19 172 HIS A O 1
ATOM 1443 N N . VAL A 1 173 ? 11.714 -8.075 -8.423 1.00 98.38 173 VAL A N 1
ATOM 1444 C CA . VAL A 1 173 ? 12.001 -6.734 -7.919 1.00 98.38 173 VAL A CA 1
ATOM 1445 C C . VAL A 1 173 ? 13.215 -6.842 -7.016 1.00 98.38 173 VAL A C 1
ATOM 1447 O O . VAL A 1 173 ? 13.183 -7.579 -6.034 1.00 98.38 173 VAL A O 1
ATOM 1450 N N . TYR A 1 174 ? 14.269 -6.126 -7.381 1.00 97.50 174 TYR A N 1
ATOM 1451 C CA . TYR A 1 174 ? 15.508 -6.014 -6.628 1.00 97.50 174 TYR A CA 1
ATOM 1452 C C . TYR A 1 174 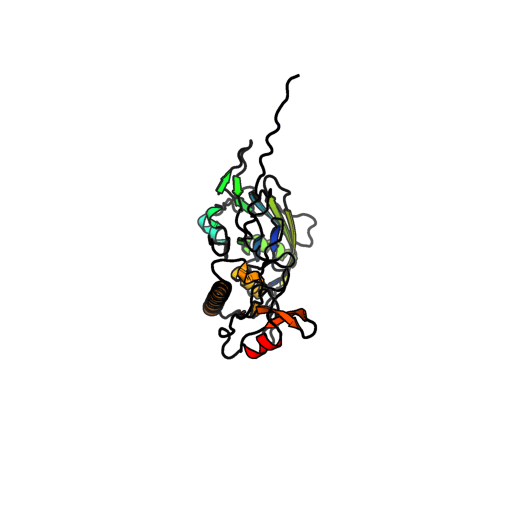? 15.576 -4.625 -6.003 1.00 97.50 174 TYR A C 1
ATOM 1454 O O . TYR A 1 174 ? 15.387 -3.624 -6.700 1.00 97.50 174 TYR A O 1
ATOM 1462 N N . VAL A 1 175 ? 15.836 -4.559 -4.704 1.00 95.44 175 VAL A N 1
ATOM 1463 C CA . VAL A 1 175 ? 15.935 -3.317 -3.937 1.00 95.44 175 VAL A CA 1
ATOM 1464 C C . VAL A 1 175 ? 17.352 -3.221 -3.390 1.00 95.44 175 VAL A C 1
ATOM 1466 O O . VAL A 1 175 ? 17.753 -4.048 -2.575 1.00 95.44 175 VAL A O 1
ATOM 1469 N N . SER A 1 176 ? 18.111 -2.221 -3.847 1.00 93.38 176 SER A N 1
ATOM 1470 C CA . SER A 1 176 ? 19.472 -2.006 -3.359 1.00 93.38 176 SER A CA 1
ATOM 1471 C C . SER A 1 176 ? 19.490 -1.058 -2.168 1.00 93.38 176 SER A C 1
ATOM 1473 O O . SER A 1 176 ? 19.025 0.082 -2.277 1.00 93.38 176 SER A O 1
ATOM 1475 N N . ILE A 1 177 ? 20.072 -1.517 -1.063 1.00 88.94 177 ILE A N 1
ATOM 1476 C CA . ILE A 1 177 ? 20.173 -0.794 0.203 1.00 88.94 177 ILE A CA 1
ATOM 1477 C C . ILE A 1 177 ? 21.659 -0.673 0.558 1.00 88.94 177 ILE A C 1
ATOM 1479 O O . ILE A 1 177 ? 22.338 -1.669 0.804 1.00 88.94 177 ILE A O 1
ATOM 1483 N N . ASP A 1 178 ? 22.202 0.547 0.575 1.00 85.31 178 ASP A N 1
ATOM 1484 C CA . ASP A 1 178 ? 23.592 0.753 0.983 1.00 85.31 178 ASP A CA 1
ATOM 1485 C C . ASP A 1 178 ? 23.781 0.371 2.454 1.00 85.31 178 ASP A C 1
ATOM 1487 O O . ASP A 1 178 ? 22.950 0.651 3.319 1.00 85.31 178 ASP A O 1
ATOM 1491 N N . ASN A 1 179 ? 24.921 -0.250 2.745 1.00 79.94 179 ASN A N 1
ATOM 1492 C CA . ASN A 1 179 ? 25.303 -0.698 4.086 1.00 79.94 179 ASN A CA 1
ATOM 1493 C C . ASN A 1 179 ? 24.347 -1.712 4.751 1.00 79.94 179 ASN A C 1
ATOM 1495 O O . ASN A 1 179 ? 24.513 -1.976 5.944 1.00 79.94 179 ASN A O 1
ATOM 1499 N N . ASP A 1 180 ? 23.430 -2.322 3.997 1.00 80.31 180 ASP A N 1
ATOM 1500 C CA . ASP A 1 180 ? 22.603 -3.446 4.444 1.00 80.31 180 ASP A CA 1
ATOM 1501 C C . ASP A 1 180 ? 22.533 -4.550 3.372 1.00 80.31 180 ASP A C 1
ATOM 1503 O O . ASP A 1 180 ? 23.251 -4.533 2.369 1.00 80.31 180 ASP A O 1
ATOM 1507 N N . THR A 1 181 ? 21.732 -5.577 3.628 1.00 83.94 181 THR A N 1
ATOM 1508 C CA . THR A 1 181 ? 21.454 -6.654 2.685 1.00 83.94 181 THR A CA 1
ATOM 1509 C C . THR A 1 181 ? 20.425 -6.175 1.671 1.00 83.94 181 THR A C 1
ATOM 1511 O O . THR A 1 181 ? 19.315 -5.813 2.044 1.00 83.94 181 THR A O 1
ATOM 1514 N N . ASP A 1 182 ? 20.787 -6.222 0.390 1.00 89.56 182 ASP A N 1
ATOM 1515 C CA . ASP A 1 182 ? 19.840 -5.989 -0.698 1.00 89.56 182 ASP A CA 1
ATOM 1516 C C . ASP A 1 182 ? 18.683 -7.002 -0.637 1.00 89.56 182 ASP A C 1
ATOM 1518 O O . ASP A 1 182 ? 18.869 -8.171 -0.277 1.00 89.56 182 ASP A O 1
ATOM 1522 N N . GLU A 1 183 ? 17.488 -6.565 -1.025 1.00 90.69 183 GLU A N 1
ATOM 1523 C CA . GLU A 1 183 ? 16.281 -7.381 -0.948 1.00 90.69 183 GLU A CA 1
ATOM 1524 C C . GLU A 1 183 ? 15.761 -7.788 -2.324 1.00 90.69 183 GLU A C 1
ATOM 1526 O O . GLU A 1 183 ? 15.858 -7.051 -3.309 1.00 90.69 183 GLU A O 1
ATOM 1531 N N . GLU A 1 184 ? 15.157 -8.975 -2.387 1.00 95.00 184 GLU A N 1
ATOM 1532 C CA . GLU A 1 184 ? 14.623 -9.538 -3.620 1.00 95.00 184 GLU A CA 1
ATOM 1533 C C . GLU A 1 184 ? 13.215 -10.094 -3.427 1.00 95.00 184 GLU A C 1
ATOM 1535 O O . GLU A 1 184 ? 12.938 -10.869 -2.509 1.00 95.00 184 GLU A O 1
ATOM 1540 N N . TYR A 1 185 ? 12.338 -9.748 -4.365 1.00 96.94 185 TYR A N 1
ATOM 1541 C CA . TYR A 1 185 ? 10.942 -10.154 -4.371 1.00 96.94 185 TYR A CA 1
ATOM 1542 C C . TYR A 1 185 ? 10.559 -10.781 -5.702 1.00 96.94 185 TYR A C 1
ATOM 1544 O O . TYR A 1 185 ? 10.926 -10.290 -6.771 1.00 96.94 185 TYR A O 1
ATOM 1552 N N . TRP A 1 186 ? 9.752 -11.840 -5.644 1.00 97.44 186 TRP A N 1
ATOM 1553 C CA . TRP A 1 186 ? 9.236 -12.512 -6.832 1.00 97.44 186 TRP A CA 1
ATOM 1554 C C . TRP A 1 186 ? 7.726 -12.624 -6.776 1.00 97.44 186 TRP A C 1
ATOM 1556 O O . TRP A 1 186 ? 7.164 -13.185 -5.834 1.00 97.44 186 TRP A O 1
ATOM 1566 N N . PHE A 1 187 ? 7.072 -12.163 -7.836 1.00 97.44 187 PHE A N 1
ATOM 1567 C CA . PHE A 1 187 ? 5.619 -12.204 -7.945 1.00 97.44 187 PHE A CA 1
ATOM 1568 C C . PHE A 1 187 ? 5.194 -12.908 -9.218 1.00 97.44 187 PHE A C 1
ATOM 1570 O O . PHE A 1 187 ? 5.901 -12.919 -10.226 1.00 97.44 187 PHE A O 1
ATOM 1577 N N . ARG A 1 188 ? 3.990 -13.470 -9.177 1.00 95.56 188 ARG A N 1
ATOM 1578 C CA . ARG A 1 188 ? 3.321 -14.024 -10.347 1.00 95.56 188 ARG A CA 1
ATOM 1579 C C . ARG A 1 188 ? 2.004 -13.304 -10.559 1.00 95.56 188 ARG A C 1
ATOM 1581 O O . ARG A 1 188 ? 1.103 -13.394 -9.727 1.00 95.56 188 ARG A O 1
ATOM 1588 N N . VAL A 1 189 ? 1.889 -12.654 -11.708 1.00 93.94 189 VAL A N 1
ATOM 1589 C CA . VAL A 1 189 ? 0.719 -11.879 -12.104 1.00 93.94 189 VAL A CA 1
ATOM 1590 C C . VAL A 1 189 ? -0.024 -12.611 -13.211 1.00 93.94 189 VAL A C 1
ATOM 1592 O O . VAL A 1 189 ? 0.526 -12.924 -14.268 1.00 93.94 189 VAL A O 1
ATOM 1595 N N . PHE A 1 190 ? -1.303 -12.876 -12.976 1.00 92.50 190 PHE A N 1
ATOM 1596 C CA . PHE A 1 190 ? -2.189 -13.546 -13.917 1.00 92.50 190 PHE A CA 1
ATOM 1597 C C . PHE A 1 190 ? -3.035 -12.517 -14.667 1.00 92.50 190 PHE A C 1
ATOM 1599 O O . PHE A 1 190 ? -3.862 -11.805 -14.089 1.00 92.50 190 PHE A O 1
ATOM 1606 N N . ILE A 1 191 ? -2.876 -12.482 -15.983 1.00 91.44 191 ILE A N 1
ATOM 1607 C CA . ILE A 1 191 ? -3.584 -11.564 -16.862 1.00 91.44 191 ILE A CA 1
ATOM 1608 C C . ILE A 1 191 ? -4.906 -12.185 -17.301 1.00 91.44 191 ILE A C 1
ATOM 1610 O O . ILE A 1 191 ? -4.963 -13.250 -17.920 1.00 91.44 191 ILE A O 1
ATOM 1614 N N . ARG A 1 192 ? -6.001 -11.495 -16.994 1.00 87.00 192 ARG A N 1
ATOM 1615 C CA . ARG A 1 192 ? -7.359 -11.890 -17.356 1.00 87.00 192 ARG A CA 1
ATOM 1616 C C . ARG A 1 192 ? -7.819 -11.086 -18.564 1.00 87.00 192 ARG A C 1
ATOM 1618 O O . ARG A 1 192 ? -7.774 -9.861 -18.581 1.00 87.00 192 ARG A O 1
ATOM 1625 N N . GLN A 1 193 ? -8.323 -11.809 -19.560 1.00 79.88 193 GLN A N 1
ATOM 1626 C CA . GLN A 1 193 ? -8.980 -11.248 -20.744 1.00 79.88 193 GLN A CA 1
ATOM 1627 C C . GLN A 1 193 ? -10.509 -11.237 -20.610 1.00 79.88 193 GLN A C 1
ATOM 1629 O O . GLN A 1 193 ? -11.220 -11.141 -21.601 1.00 79.88 193 GLN A O 1
ATOM 1634 N N . ASN A 1 194 ? -11.036 -11.411 -19.403 1.00 81.12 194 ASN A N 1
ATOM 1635 C CA . ASN A 1 194 ? -12.462 -11.324 -19.137 1.00 81.12 194 ASN A CA 1
ATOM 1636 C C . ASN A 1 194 ? -12.650 -10.685 -17.773 1.00 81.12 194 ASN A C 1
ATOM 1638 O O . ASN A 1 194 ? -11.919 -11.012 -16.830 1.00 81.12 194 ASN A O 1
ATOM 1642 N N . SER A 1 195 ? -13.675 -9.847 -17.660 1.00 79.31 195 SER A N 1
ATOM 1643 C CA . SER A 1 195 ? -13.986 -9.234 -16.384 1.00 79.31 195 SER A CA 1
ATOM 1644 C C . SER A 1 195 ? -14.438 -10.247 -15.351 1.00 79.31 195 SER A C 1
ATOM 1646 O O . SER A 1 195 ? -15.070 -11.267 -15.640 1.00 79.31 195 SER A O 1
ATOM 1648 N N . ILE A 1 196 ? -14.114 -9.929 -14.104 1.00 80.94 196 ILE A N 1
ATOM 1649 C CA . ILE A 1 196 ? -14.561 -10.685 -12.945 1.00 80.94 196 ILE A CA 1
ATOM 1650 C C . ILE A 1 196 ? -16.094 -10.749 -12.955 1.00 80.94 196 ILE A C 1
ATOM 1652 O O . ILE A 1 196 ? -16.764 -9.718 -12.991 1.00 80.94 196 ILE A O 1
ATOM 1656 N N . ILE A 1 197 ? -16.654 -11.962 -12.887 1.00 84.12 197 ILE A N 1
ATOM 1657 C CA . ILE A 1 197 ? -18.108 -12.164 -12.829 1.00 84.12 197 ILE A CA 1
ATOM 1658 C C . ILE A 1 197 ? -18.652 -11.442 -11.596 1.00 84.12 197 ILE A C 1
ATOM 1660 O O . ILE A 1 197 ? -18.198 -11.712 -10.484 1.00 84.12 197 ILE A O 1
ATOM 1664 N N . ARG A 1 198 ? -19.636 -10.558 -11.780 1.00 85.88 198 ARG A N 1
ATOM 1665 C CA . ARG A 1 198 ? -20.344 -9.853 -10.703 1.00 85.88 198 ARG A CA 1
ATOM 1666 C C . ARG A 1 198 ? -21.793 -10.328 -10.639 1.00 85.88 198 ARG A C 1
ATOM 1668 O O . ARG A 1 198 ? -22.448 -10.457 -11.670 1.00 85.88 198 ARG A O 1
ATOM 1675 N N . LEU A 1 199 ? -22.289 -10.585 -9.429 1.00 90.62 199 LEU A N 1
ATOM 1676 C CA . LEU A 1 199 ? -23.705 -10.868 -9.199 1.00 90.62 199 LEU A CA 1
ATOM 1677 C C . LEU A 1 199 ? -24.421 -9.540 -8.906 1.00 90.62 199 LEU A C 1
ATOM 1679 O O . LEU A 1 199 ? -23.948 -8.792 -8.049 1.00 90.62 199 LEU A O 1
ATOM 1683 N N . PRO A 1 200 ? -25.538 -9.215 -9.583 1.00 91.81 200 PRO A N 1
ATOM 1684 C CA . PRO A 1 200 ? -26.287 -7.996 -9.291 1.00 91.81 200 PRO A CA 1
ATOM 1685 C C . PRO A 1 200 ? -26.671 -7.909 -7.808 1.00 91.81 200 PRO A C 1
ATOM 1687 O O . PRO A 1 200 ? -27.219 -8.859 -7.252 1.00 91.81 200 PRO A O 1
ATOM 1690 N N . GLY A 1 201 ? -26.373 -6.773 -7.173 1.00 91.75 201 GLY A N 1
ATOM 1691 C CA . GLY A 1 201 ? -26.658 -6.533 -5.754 1.00 91.75 201 GLY A CA 1
ATOM 1692 C C . GLY A 1 201 ? -25.682 -7.181 -4.763 1.00 91.75 201 GLY A C 1
ATOM 1693 O O . GLY A 1 201 ? -25.905 -7.070 -3.562 1.00 91.75 201 GLY A O 1
ATOM 1694 N N . TRP A 1 202 ? -24.614 -7.834 -5.232 1.00 93.56 202 TRP A N 1
ATOM 1695 C CA . TRP A 1 202 ? -23.556 -8.372 -4.376 1.00 93.56 202 TRP A CA 1
ATOM 1696 C C . TRP A 1 202 ? -22.295 -7.520 -4.469 1.00 93.56 202 TRP A C 1
ATOM 1698 O O . TRP A 1 202 ? -21.780 -7.294 -5.564 1.00 93.56 202 TRP A O 1
ATOM 1708 N N . TYR A 1 203 ? -21.784 -7.119 -3.307 1.00 93.69 203 TYR A N 1
ATOM 1709 C CA . TYR A 1 203 ? -20.585 -6.298 -3.164 1.00 93.69 203 TYR A CA 1
ATOM 1710 C C . TYR A 1 203 ? -19.533 -7.085 -2.397 1.00 93.69 203 TYR A C 1
ATOM 1712 O O . TYR A 1 203 ? -19.786 -7.525 -1.273 1.00 93.69 203 TYR A O 1
ATOM 1720 N N . ARG A 1 204 ? -18.369 -7.294 -3.004 1.00 94.62 204 ARG A N 1
ATOM 1721 C CA . ARG A 1 204 ? -17.280 -8.066 -2.396 1.00 94.62 204 ARG A CA 1
ATOM 1722 C C . ARG A 1 204 ? -16.438 -7.167 -1.519 1.00 94.62 204 ARG A C 1
ATOM 1724 O O . ARG A 1 204 ? -16.154 -6.041 -1.913 1.00 94.62 204 ARG A O 1
ATOM 1731 N N . GLY A 1 205 ? -15.981 -7.680 -0.393 1.00 95.56 205 GLY A N 1
ATOM 1732 C CA . GLY A 1 205 ? -15.049 -6.932 0.423 1.00 95.56 205 GLY A CA 1
ATOM 1733 C C . GLY A 1 205 ? -14.313 -7.774 1.431 1.00 95.56 205 GLY A C 1
ATOM 1734 O O . GLY A 1 205 ? -14.531 -8.985 1.512 1.00 95.56 205 GLY A O 1
ATOM 1735 N N . ASP A 1 206 ? -13.437 -7.088 2.149 1.00 96.69 206 ASP A N 1
ATOM 1736 C CA . ASP A 1 206 ? -12.638 -7.625 3.239 1.00 96.69 206 ASP A CA 1
ATOM 1737 C C . ASP A 1 206 ? -13.128 -7.050 4.570 1.00 96.69 206 ASP A C 1
ATOM 1739 O O . ASP A 1 206 ? -13.359 -5.844 4.687 1.00 96.69 206 ASP A O 1
ATOM 1743 N N . THR A 1 207 ? -13.330 -7.928 5.546 1.00 96.56 207 THR A N 1
ATOM 1744 C CA . THR A 1 207 ? -13.871 -7.603 6.867 1.00 96.56 207 THR A CA 1
ATOM 1745 C C . THR A 1 207 ? -12.797 -7.287 7.901 1.00 96.56 207 THR A C 1
ATOM 1747 O O . THR A 1 207 ? -13.150 -6.919 9.020 1.00 96.56 207 THR A O 1
ATOM 1750 N N . HIS A 1 208 ? -11.513 -7.434 7.582 1.00 97.25 208 HIS A N 1
ATOM 1751 C CA . HIS A 1 208 ? -10.442 -7.174 8.540 1.00 97.25 208 HIS A CA 1
ATOM 1752 C C . HIS A 1 208 ? -9.209 -6.670 7.801 1.00 97.25 208 HIS A C 1
ATOM 1754 O O . HIS A 1 208 ? -8.534 -7.425 7.111 1.00 97.25 208 HIS A O 1
ATOM 1760 N N . PHE A 1 209 ? -8.937 -5.373 7.921 1.00 97.06 209 PHE A N 1
ATOM 1761 C CA . PHE A 1 209 ? -7.794 -4.751 7.270 1.00 97.06 209 PHE A CA 1
ATOM 1762 C C . PHE A 1 209 ? -7.205 -3.645 8.142 1.00 97.06 209 PHE A C 1
ATOM 1764 O O . PHE A 1 209 ? -7.929 -2.764 8.612 1.00 97.06 209 PHE A O 1
ATOM 1771 N N . HIS A 1 210 ? -5.885 -3.668 8.287 1.00 96.12 210 HIS A N 1
ATOM 1772 C CA . HIS A 1 210 ? -5.114 -2.693 9.045 1.00 96.12 210 HIS A CA 1
ATOM 1773 C C . HIS A 1 210 ? -4.574 -1.592 8.125 1.00 96.12 210 HIS A C 1
ATOM 1775 O O . HIS A 1 210 ? -3.872 -1.848 7.145 1.00 96.12 210 HIS A O 1
ATOM 1781 N N . ALA A 1 211 ? -4.920 -0.349 8.438 1.00 94.31 211 ALA A N 1
ATOM 1782 C CA . ALA A 1 211 ? -4.381 0.847 7.817 1.00 94.31 211 ALA A CA 1
ATOM 1783 C C . ALA A 1 211 ? -3.294 1.481 8.700 1.00 94.31 211 ALA A C 1
ATOM 1785 O O . ALA A 1 211 ? -2.880 0.924 9.705 1.00 94.31 211 ALA A O 1
ATOM 1786 N N . ILE A 1 212 ? -2.824 2.669 8.321 1.00 90.50 212 ILE A N 1
ATOM 1787 C CA . ILE A 1 212 ? -1.645 3.354 8.885 1.00 90.50 212 ILE A CA 1
ATOM 1788 C C . ILE A 1 212 ? -1.637 3.594 10.416 1.00 90.50 212 ILE A C 1
ATOM 1790 O O . ILE A 1 212 ? -0.649 4.108 10.929 1.00 90.50 212 ILE A O 1
ATOM 1794 N N . TYR A 1 213 ? -2.718 3.296 11.145 1.00 92.88 213 TYR A N 1
ATOM 1795 C CA . TYR A 1 213 ? -2.769 3.438 12.607 1.00 92.88 213 TYR A CA 1
ATOM 1796 C C . TYR A 1 213 ? -2.577 2.127 13.372 1.00 92.88 213 TYR A C 1
ATOM 1798 O O . TYR A 1 213 ? -2.551 2.160 14.598 1.00 92.88 213 TYR A O 1
ATOM 1806 N N . THR A 1 214 ? -2.436 0.999 12.679 1.00 91.56 214 THR A N 1
ATOM 1807 C CA . THR A 1 214 ? -1.958 -0.246 13.285 1.00 91.56 214 THR A CA 1
ATOM 1808 C C . THR A 1 214 ? -0.448 -0.281 13.252 1.00 91.56 214 THR A C 1
ATOM 1810 O O . THR A 1 214 ? 0.150 -0.130 12.182 1.00 91.56 214 THR A O 1
ATOM 1813 N N . GLN A 1 215 ? 0.142 -0.499 14.420 1.00 84.06 215 GLN A N 1
ATOM 1814 C CA . GLN A 1 215 ? 1.568 -0.670 14.538 1.00 84.06 215 GLN A CA 1
ATOM 1815 C C . GLN A 1 215 ? 1.975 -1.410 15.806 1.00 84.06 215 GLN A C 1
ATOM 1817 O O . GLN A 1 215 ? 2.039 -0.820 16.893 1.00 84.06 215 GLN A O 1
ATOM 1822 N N . ASN A 1 216 ? 2.344 -2.675 15.644 1.00 80.19 216 ASN A N 1
ATOM 1823 C CA . ASN A 1 216 ? 2.914 -3.482 16.706 1.00 80.19 216 ASN A CA 1
ATOM 1824 C C . ASN A 1 216 ? 3.780 -4.623 16.142 1.00 80.19 216 ASN A C 1
ATOM 1826 O O . ASN A 1 216 ? 3.927 -4.808 14.941 1.00 80.19 216 ASN A O 1
ATOM 1830 N N . ASN A 1 217 ? 4.350 -5.432 17.033 1.00 72.50 217 ASN A N 1
ATOM 1831 C CA . ASN A 1 217 ? 5.312 -6.483 16.683 1.00 72.50 217 ASN A CA 1
ATOM 1832 C C . ASN A 1 217 ? 4.741 -7.618 15.828 1.00 72.50 217 ASN A C 1
ATOM 1834 O O . ASN A 1 217 ? 5.507 -8.459 15.352 1.00 72.50 217 ASN A O 1
ATOM 1838 N N . ALA A 1 218 ? 3.418 -7.733 15.751 1.00 78.69 218 ALA A N 1
ATOM 1839 C CA . ALA A 1 218 ? 2.742 -8.781 15.009 1.00 78.69 218 ALA A CA 1
ATOM 1840 C C . ALA A 1 218 ? 2.195 -8.267 13.676 1.00 78.69 218 ALA A C 1
ATOM 1842 O O . ALA A 1 218 ? 2.210 -9.017 12.699 1.00 78.69 218 ALA A O 1
ATOM 1843 N N . GLU A 1 219 ? 1.695 -7.029 13.641 1.00 84.62 219 GLU A N 1
ATOM 1844 C CA . GLU A 1 219 ? 0.918 -6.502 12.523 1.00 84.62 219 GLU A CA 1
ATOM 1845 C C . GLU A 1 219 ? 1.241 -5.035 12.229 1.00 84.62 219 GLU A C 1
ATOM 1847 O O . GLU A 1 219 ? 1.323 -4.197 13.128 1.00 84.62 219 GLU A O 1
ATOM 1852 N N . ASN A 1 220 ? 1.334 -4.736 10.930 1.00 84.62 220 ASN A N 1
ATOM 1853 C CA . ASN A 1 220 ? 1.665 -3.416 10.411 1.00 84.62 220 ASN A CA 1
ATOM 1854 C C . ASN A 1 220 ? 0.532 -2.879 9.536 1.00 84.62 220 ASN A C 1
ATOM 1856 O O . ASN A 1 220 ? -0.089 -3.599 8.747 1.00 84.62 220 ASN A O 1
ATOM 1860 N N . GLY A 1 221 ? 0.302 -1.579 9.655 1.00 89.56 221 GLY A N 1
ATOM 1861 C CA . GLY A 1 221 ? -0.692 -0.831 8.913 1.00 89.56 221 GLY A CA 1
ATOM 1862 C C . GLY A 1 221 ? -0.263 -0.380 7.519 1.00 89.56 221 GLY A C 1
ATOM 1863 O O . GLY A 1 221 ? 0.812 0.189 7.346 1.00 89.56 221 GLY A O 1
ATOM 1864 N N . LEU A 1 222 ? -1.141 -0.514 6.521 1.00 90.81 222 LEU A N 1
ATOM 1865 C CA . LEU A 1 222 ? -0.851 -0.094 5.143 1.00 90.81 222 LEU A CA 1
ATOM 1866 C C . LEU A 1 222 ? -1.481 1.267 4.767 1.00 90.81 222 LEU A C 1
ATOM 1868 O O . LEU A 1 222 ? -2.535 1.660 5.284 1.00 90.81 222 LEU A O 1
ATOM 1872 N N . PRO A 1 223 ? -0.889 2.018 3.816 1.00 91.44 223 PRO A N 1
ATOM 1873 C CA . PRO A 1 223 ? -1.451 3.284 3.355 1.00 91.44 223 PRO A CA 1
ATOM 1874 C C . PRO A 1 223 ? -2.780 3.071 2.617 1.00 91.44 223 PRO A C 1
ATOM 1876 O O . PRO A 1 223 ? -2.884 2.278 1.676 1.00 91.44 223 PRO A O 1
ATOM 1879 N N . LEU A 1 224 ? -3.812 3.829 3.005 1.00 93.44 224 LEU A N 1
ATOM 1880 C CA . LEU A 1 224 ? -5.173 3.653 2.483 1.00 93.44 224 LEU A CA 1
ATOM 1881 C C . LEU A 1 224 ? -5.255 3.798 0.961 1.00 93.44 224 LEU A C 1
ATOM 1883 O O . LEU A 1 224 ? -5.921 3.002 0.306 1.00 93.44 224 LEU A O 1
ATOM 1887 N N . HIS A 1 225 ? -4.596 4.796 0.368 1.00 90.25 225 HIS A N 1
ATOM 1888 C CA . HIS A 1 225 ? -4.758 5.038 -1.066 1.00 90.25 225 HIS A CA 1
ATOM 1889 C C . HIS A 1 225 ? -4.168 3.900 -1.917 1.00 90.25 225 HIS A C 1
ATOM 1891 O O . HIS A 1 225 ? -4.849 3.408 -2.817 1.00 90.25 225 HIS A O 1
ATOM 1897 N N . SER A 1 226 ? -2.972 3.399 -1.589 1.00 89.69 226 SER A N 1
ATOM 1898 C CA . SER A 1 226 ? -2.391 2.228 -2.268 1.00 89.69 226 SER A CA 1
ATOM 1899 C C . SER A 1 226 ? -3.232 0.971 -2.057 1.00 89.69 226 SER A C 1
ATOM 1901 O O . SER A 1 226 ? -3.524 0.245 -3.007 1.00 89.69 226 SER A O 1
ATOM 1903 N N . SER A 1 227 ? -3.749 0.782 -0.843 1.00 92.81 227 SER A N 1
ATOM 1904 C CA . SER A 1 227 ? -4.639 -0.336 -0.513 1.00 92.81 227 SER A CA 1
ATOM 1905 C C . SER A 1 227 ? -5.938 -0.305 -1.327 1.00 92.81 227 SER A C 1
ATOM 1907 O O . SER A 1 227 ? -6.414 -1.343 -1.786 1.00 92.81 227 SER A O 1
ATOM 1909 N N . LYS A 1 228 ? -6.490 0.889 -1.601 1.00 92.81 228 LYS A N 1
ATOM 1910 C CA . LYS A 1 228 ? -7.642 1.073 -2.504 1.00 92.81 228 LYS A CA 1
ATOM 1911 C C . LYS A 1 228 ? -7.332 0.596 -3.920 1.00 92.81 228 LYS A C 1
ATOM 1913 O O . LYS A 1 228 ? -8.175 -0.056 -4.539 1.00 92.81 228 LYS A O 1
ATOM 1918 N N . VAL A 1 229 ? -6.155 0.938 -4.444 1.00 89.44 229 VAL A N 1
ATOM 1919 C CA . VAL A 1 229 ? -5.722 0.534 -5.790 1.00 89.44 229 VAL A CA 1
ATOM 1920 C C . VAL A 1 229 ? -5.653 -0.991 -5.873 1.00 89.44 229 VAL A C 1
ATOM 1922 O O . VAL A 1 229 ? -6.338 -1.580 -6.714 1.00 89.44 229 VAL A O 1
ATOM 1925 N N . ALA A 1 230 ? -4.937 -1.630 -4.946 1.00 89.06 230 ALA A N 1
ATOM 1926 C CA . ALA A 1 230 ? -4.814 -3.085 -4.882 1.00 89.06 230 ALA A CA 1
ATOM 1927 C C . ALA A 1 230 ? -6.185 -3.777 -4.747 1.00 89.06 230 ALA A C 1
ATOM 1929 O O . ALA A 1 230 ? -6.543 -4.643 -5.552 1.00 89.06 230 ALA A O 1
ATOM 1930 N N . ALA A 1 231 ? -7.024 -3.333 -3.807 1.00 91.75 231 ALA A N 1
ATOM 1931 C CA . ALA A 1 231 ? -8.345 -3.913 -3.571 1.00 91.75 231 ALA A CA 1
ATOM 1932 C C . ALA A 1 231 ? -9.265 -3.817 -4.804 1.00 91.75 231 ALA A C 1
ATOM 1934 O O . ALA A 1 231 ? -9.942 -4.787 -5.171 1.00 91.75 231 ALA A O 1
ATOM 1935 N N . LYS A 1 232 ? -9.253 -2.680 -5.515 1.00 90.31 232 LYS A N 1
ATOM 1936 C CA . LYS A 1 232 ? -10.018 -2.503 -6.762 1.00 90.31 232 LYS A CA 1
ATOM 1937 C C . LYS A 1 232 ? -9.549 -3.443 -7.869 1.00 90.31 232 LYS A C 1
ATOM 1939 O O . LYS A 1 232 ? -10.388 -3.857 -8.681 1.00 90.31 232 LYS A O 1
ATOM 1944 N N . MET A 1 233 ? -8.260 -3.769 -7.931 1.00 87.31 233 MET A N 1
ATOM 1945 C CA . MET A 1 233 ? -7.707 -4.716 -8.906 1.00 87.31 233 MET A CA 1
ATOM 1946 C C . MET A 1 233 ? -8.079 -6.162 -8.591 1.00 87.31 233 MET A C 1
ATOM 1948 O O . MET A 1 233 ? -8.449 -6.915 -9.492 1.00 87.31 233 MET A O 1
ATOM 1952 N N . LEU A 1 234 ? -8.130 -6.516 -7.306 1.00 87.12 234 LEU A N 1
ATOM 1953 C CA . LEU A 1 234 ? -8.657 -7.802 -6.839 1.00 87.12 234 LEU A CA 1
ATOM 1954 C C . LEU A 1 234 ? -10.177 -7.939 -7.050 1.00 87.12 234 LEU A C 1
ATOM 1956 O O . LEU A 1 234 ? -10.741 -9.032 -6.948 1.00 87.12 234 LEU A O 1
ATOM 1960 N N . GLY A 1 235 ? -10.849 -6.844 -7.412 1.00 88.88 235 GLY A N 1
ATOM 1961 C CA . GLY A 1 235 ? -12.277 -6.813 -7.702 1.00 88.88 235 GLY A CA 1
ATOM 1962 C C . GLY A 1 235 ? -13.148 -6.666 -6.461 1.00 88.88 235 GLY A C 1
ATOM 1963 O O . GLY A 1 235 ? -14.333 -7.003 -6.538 1.00 88.88 235 GLY A O 1
ATOM 1964 N N . LEU A 1 236 ? -12.575 -6.179 -5.358 1.00 93.38 236 LEU A N 1
ATOM 1965 C CA . LEU A 1 236 ? -13.315 -5.763 -4.173 1.00 93.38 236 LEU A CA 1
ATOM 1966 C C . LEU A 1 236 ? -14.036 -4.436 -4.440 1.00 93.38 236 LEU A C 1
ATOM 1968 O O . LEU A 1 236 ? -13.610 -3.617 -5.258 1.00 93.38 236 LEU A O 1
ATOM 1972 N N . ASP A 1 237 ? -15.151 -4.254 -3.749 1.00 95.50 237 ASP A N 1
ATOM 1973 C CA . ASP A 1 237 ? -15.999 -3.064 -3.766 1.00 95.50 237 ASP A CA 1
ATOM 1974 C C . ASP A 1 237 ? -15.897 -2.290 -2.440 1.00 95.50 237 ASP A C 1
ATOM 1976 O O . ASP A 1 237 ? -16.221 -1.104 -2.388 1.00 95.50 237 ASP A O 1
ATOM 1980 N N . TRP A 1 238 ? -15.444 -2.941 -1.367 1.00 97.19 238 TRP A N 1
ATOM 1981 C CA . TRP A 1 238 ? -15.200 -2.309 -0.076 1.00 97.19 238 TRP A CA 1
ATOM 1982 C C . TRP A 1 238 ? -14.158 -3.069 0.745 1.00 97.19 238 TRP A C 1
ATOM 1984 O O . TRP A 1 238 ? -13.928 -4.252 0.508 1.00 97.19 238 TRP A O 1
ATOM 1994 N N . ILE A 1 239 ? -13.563 -2.401 1.730 1.00 97.94 239 ILE A N 1
ATOM 1995 C CA . ILE A 1 239 ? -12.873 -3.052 2.853 1.00 97.94 239 ILE A CA 1
ATOM 1996 C C . ILE A 1 239 ? -13.219 -2.317 4.146 1.00 97.94 239 ILE A C 1
ATOM 1998 O O . ILE A 1 239 ? -13.460 -1.104 4.134 1.00 97.94 239 ILE A O 1
ATOM 2002 N N . THR A 1 240 ? -13.258 -3.027 5.263 1.00 97.88 240 THR A N 1
ATOM 2003 C CA . THR A 1 240 ? -13.320 -2.392 6.580 1.00 97.88 240 THR A CA 1
ATOM 2004 C C . THR A 1 240 ? -11.918 -2.068 7.059 1.00 97.88 240 THR A C 1
ATOM 2006 O O . THR A 1 240 ? -11.060 -2.935 7.032 1.00 97.88 240 THR A O 1
ATOM 2009 N N . VAL A 1 241 ? -11.706 -0.851 7.541 1.00 98.19 241 VAL A N 1
ATOM 2010 C CA . VAL A 1 241 ? -10.465 -0.453 8.206 1.00 98.19 241 VAL A CA 1
ATOM 2011 C C . VAL A 1 241 ? -10.659 -0.687 9.694 1.00 98.19 241 VAL A C 1
ATOM 2013 O O . VAL A 1 241 ? -11.539 -0.061 10.281 1.00 98.19 241 VAL A O 1
ATOM 2016 N N . THR A 1 242 ? -9.909 -1.615 10.270 1.00 97.62 242 THR A N 1
ATOM 2017 C CA . THR A 1 242 ? -10.066 -2.110 11.642 1.00 97.62 242 THR A CA 1
ATOM 2018 C C . THR A 1 242 ? -8.727 -2.063 12.356 1.00 97.62 242 THR A C 1
ATOM 2020 O O . THR A 1 242 ? -8.208 -3.088 12.772 1.00 97.62 242 THR A O 1
ATOM 2023 N N . ASP A 1 243 ? -8.167 -0.861 12.465 1.00 97.12 243 ASP A N 1
ATOM 2024 C CA . ASP A 1 243 ? -6.902 -0.675 13.165 1.00 97.12 243 ASP A CA 1
ATOM 2025 C C . ASP A 1 243 ? -6.998 -1.068 14.640 1.00 97.12 243 ASP A C 1
ATOM 2027 O O . ASP A 1 243 ? -8.066 -0.920 15.249 1.00 97.12 243 ASP A O 1
ATOM 2031 N N . HIS A 1 244 ? -5.888 -1.542 15.210 1.00 95.81 244 HIS A N 1
ATOM 2032 C CA . HIS A 1 244 ? -5.820 -1.911 16.622 1.00 95.81 244 HIS A CA 1
ATOM 2033 C C . HIS A 1 244 ? -6.088 -0.704 17.504 1.00 95.81 244 HIS A C 1
ATOM 2035 O O . HIS A 1 244 ? -5.430 0.332 17.417 1.00 95.81 244 HIS A O 1
ATOM 2041 N N . SER A 1 245 ? -7.051 -0.841 18.408 1.00 95.50 245 SER A N 1
ATOM 2042 C CA . SER A 1 245 ? -7.422 0.227 19.335 1.00 95.50 245 SER A CA 1
ATOM 2043 C C . SER A 1 245 ? -6.307 0.615 20.309 1.00 95.50 245 SER A C 1
ATOM 2045 O O . SER A 1 245 ? -6.348 1.699 20.883 1.00 95.50 245 SER A O 1
ATOM 2047 N N . CYS A 1 246 ? -5.313 -0.240 20.533 1.00 92.81 246 CYS A N 1
ATOM 2048 C CA . CYS A 1 246 ? -4.174 0.127 21.363 1.00 92.81 246 CYS A CA 1
ATOM 2049 C C . CYS A 1 246 ? -3.162 1.010 20.623 1.00 92.81 246 CYS A C 1
ATOM 2051 O O . CYS A 1 246 ? -2.545 1.854 21.259 1.00 92.81 246 CYS A O 1
ATOM 2053 N N . ASP A 1 247 ? -3.068 0.908 19.296 1.00 92.88 247 ASP A N 1
ATOM 2054 C CA . ASP A 1 247 ? -1.967 1.502 18.523 1.00 92.88 247 ASP A CA 1
ATOM 2055 C C . ASP A 1 247 ? -2.210 2.969 18.149 1.00 92.88 247 ASP A C 1
ATOM 2057 O O . ASP A 1 247 ? -1.292 3.710 17.794 1.00 92.88 247 ASP A O 1
ATOM 2061 N N . PHE A 1 248 ? -3.439 3.464 18.308 1.00 93.38 248 PHE A N 1
ATOM 2062 C CA . PHE A 1 248 ? -3.743 4.883 18.109 1.00 93.38 248 PHE A CA 1
ATOM 2063 C C . PHE A 1 248 ? -3.002 5.800 19.093 1.00 93.38 248 PHE A C 1
ATOM 2065 O O . PHE A 1 248 ? -3.023 7.014 18.892 1.00 93.38 248 PHE A O 1
ATOM 2072 N N . ASP A 1 249 ? -2.391 5.297 20.169 1.00 90.44 249 ASP A N 1
ATOM 2073 C CA . ASP A 1 249 ? -1.581 6.113 21.082 1.00 90.44 249 ASP A CA 1
ATOM 2074 C C . ASP A 1 249 ? -0.133 6.316 20.589 1.00 90.44 249 ASP A C 1
ATOM 2076 O O . ASP A 1 249 ? 0.566 7.226 21.065 1.00 90.44 249 ASP A O 1
ATOM 2080 N N . ASN A 1 250 ? 0.282 5.560 19.563 1.00 86.56 250 ASN A N 1
ATOM 2081 C CA . ASN A 1 250 ? 1.608 5.641 18.957 1.00 86.56 250 ASN A CA 1
ATOM 2082 C C . ASN A 1 250 ? 1.843 7.020 18.312 1.00 86.56 250 ASN A C 1
ATOM 2084 O O . ASN A 1 250 ? 2.917 7.608 18.456 1.00 86.56 250 ASN A O 1
ATOM 2088 N N . TYR A 1 251 ? 0.799 7.627 17.744 1.00 87.06 251 TYR A N 1
ATOM 2089 C CA . TYR A 1 251 ? 0.914 8.786 16.852 1.00 87.06 251 TYR A CA 1
ATOM 2090 C C . TYR A 1 251 ? 0.481 10.115 17.473 1.00 87.06 251 TYR A C 1
ATOM 2092 O O . TYR A 1 251 ? -0.394 10.172 18.341 1.00 87.06 251 TYR A O 1
ATOM 2100 N N . GLY A 1 252 ? 1.028 11.213 16.949 1.00 84.50 252 GLY A N 1
ATOM 2101 C CA . GLY A 1 252 ? 0.483 12.561 17.124 1.00 84.50 252 GLY A CA 1
ATOM 2102 C C . GLY A 1 252 ? 0.164 12.983 18.567 1.00 84.50 252 GLY A C 1
ATOM 2103 O O . GLY A 1 252 ? 0.915 12.714 19.506 1.00 84.50 252 GLY A O 1
ATOM 2104 N N . GLN A 1 253 ? -0.938 13.731 18.725 1.00 80.25 253 GLN A N 1
ATOM 2105 C CA . GLN A 1 253 ? -1.315 14.368 19.997 1.00 80.25 253 GLN A CA 1
ATOM 2106 C C . GLN A 1 253 ? -2.225 13.510 20.891 1.00 80.25 253 GLN A C 1
ATOM 2108 O O . GLN A 1 253 ? -2.108 13.593 22.112 1.00 80.25 253 GLN A O 1
ATOM 2113 N N . SER A 1 254 ? -3.167 12.742 20.328 1.00 92.50 254 SER A N 1
ATOM 2114 C CA . SER A 1 254 ? -4.060 11.866 21.107 1.00 92.50 254 SER A CA 1
ATOM 2115 C C . SER A 1 254 ? -4.752 10.817 20.235 1.00 92.50 254 SER A C 1
ATOM 2117 O O . SER A 1 254 ? -5.021 11.074 19.062 1.00 92.50 254 SER A O 1
ATOM 2119 N N . MET A 1 255 ? -5.158 9.698 20.843 1.00 94.31 255 MET A N 1
ATOM 2120 C CA . MET A 1 255 ? -5.924 8.639 20.172 1.00 94.31 255 MET A CA 1
ATOM 2121 C C . MET A 1 255 ? -7.212 9.148 19.508 1.00 94.31 255 MET A C 1
ATOM 2123 O O . MET A 1 255 ? -7.529 8.779 18.382 1.00 94.31 255 MET A O 1
ATOM 2127 N N . VAL A 1 256 ? -7.944 10.046 20.180 1.00 95.44 256 VAL A N 1
ATOM 2128 C CA . VAL A 1 256 ? -9.189 10.619 19.642 1.00 95.44 256 VAL A CA 1
ATOM 2129 C C . VAL A 1 256 ? -8.914 11.464 18.398 1.00 95.44 256 VAL A C 1
ATOM 2131 O O . VAL A 1 256 ? -9.685 11.398 17.442 1.00 95.44 256 VAL A O 1
ATOM 2134 N N . GLN A 1 257 ? -7.822 12.233 18.390 1.00 95.19 257 GLN A N 1
ATOM 2135 C CA . GLN A 1 257 ? -7.419 12.998 17.210 1.00 95.19 257 GLN A CA 1
ATOM 2136 C C . GLN A 1 257 ? -7.045 12.058 16.059 1.00 95.19 257 GLN A C 1
ATOM 2138 O O . GLN A 1 257 ? -7.551 12.221 14.955 1.00 95.19 257 GLN A O 1
ATOM 2143 N N . ASN A 1 258 ? -6.253 11.023 16.334 1.00 95.44 258 ASN A N 1
ATOM 2144 C CA . ASN A 1 258 ? -5.852 10.028 15.339 1.00 95.44 258 ASN A CA 1
ATOM 2145 C C . ASN A 1 258 ? -7.069 9.289 14.744 1.00 95.44 258 ASN A C 1
ATOM 2147 O O . ASN A 1 258 ? -7.175 9.124 13.530 1.00 95.44 258 ASN A O 1
ATOM 2151 N N . TRP A 1 259 ? -8.062 8.947 15.572 1.00 96.62 259 TRP A N 1
ATOM 2152 C CA . TRP A 1 259 ? -9.344 8.404 15.114 1.00 96.62 259 TRP A CA 1
ATOM 2153 C C . TRP A 1 259 ? -10.097 9.364 14.190 1.00 96.62 259 TRP A C 1
ATOM 2155 O O . TRP A 1 259 ? -10.652 8.943 13.169 1.00 96.62 259 TRP A O 1
ATOM 2165 N N . GLN A 1 260 ? -10.143 10.653 14.539 1.00 96.19 260 GLN A N 1
ATOM 2166 C CA . GLN A 1 260 ? -10.771 11.687 13.715 1.00 96.19 260 GLN A CA 1
ATOM 2167 C C . GLN A 1 260 ? -10.040 11.864 12.383 1.00 96.19 260 GLN A C 1
ATOM 2169 O O . GLN A 1 260 ? -10.698 11.959 11.347 1.00 96.19 260 GLN A O 1
ATOM 2174 N N . ASP A 1 261 ? -8.711 11.847 12.388 1.00 95.25 261 ASP A N 1
ATOM 2175 C CA . ASP A 1 261 ? -7.881 11.981 11.191 1.00 95.25 261 ASP A CA 1
ATOM 2176 C C . ASP A 1 261 ? -8.068 10.791 10.240 1.00 95.25 261 ASP A C 1
ATOM 2178 O O . ASP A 1 261 ? -8.289 10.990 9.038 1.00 95.25 261 ASP A O 1
ATOM 2182 N N . LEU A 1 262 ? -8.119 9.564 10.771 1.00 96.25 262 LEU A N 1
ATOM 2183 C CA . LEU A 1 262 ? -8.507 8.377 10.005 1.00 96.25 262 LEU A CA 1
ATOM 2184 C C . LEU A 1 262 ? -9.913 8.532 9.403 1.00 96.25 262 LEU A C 1
ATOM 2186 O O . LEU A 1 262 ? -10.125 8.275 8.216 1.00 96.25 262 LEU A O 1
ATOM 2190 N N . GLY A 1 263 ? -10.874 8.999 10.206 1.00 97.31 263 GLY A N 1
ATOM 2191 C CA . GLY A 1 263 ? -12.249 9.269 9.777 1.00 97.31 263 GLY A CA 1
ATOM 2192 C C . GLY A 1 263 ? -12.338 10.271 8.632 1.00 97.31 263 GLY A C 1
ATOM 2193 O O . GLY A 1 263 ? -12.997 9.996 7.630 1.00 97.31 263 GLY A O 1
ATOM 2194 N N . ASN A 1 264 ? -11.640 11.398 8.747 1.00 96.75 264 ASN A N 1
ATOM 2195 C CA . ASN A 1 264 ? -11.591 12.437 7.722 1.00 96.75 264 ASN A CA 1
ATOM 2196 C C . ASN A 1 264 ? -10.944 11.919 6.433 1.00 96.75 264 ASN A C 1
ATOM 2198 O O . ASN A 1 264 ? -11.443 12.186 5.339 1.00 96.75 264 ASN A O 1
ATOM 2202 N N . THR A 1 265 ? -9.866 11.143 6.555 1.00 95.56 265 THR A N 1
ATOM 2203 C CA . THR A 1 265 ? -9.168 10.543 5.412 1.00 95.56 265 THR A CA 1
ATOM 2204 C C . THR A 1 265 ? -10.083 9.574 4.666 1.00 95.56 265 THR A C 1
ATOM 2206 O O . THR A 1 265 ? -10.293 9.728 3.463 1.00 95.56 265 THR A O 1
ATOM 2209 N N . ILE A 1 266 ? -10.710 8.635 5.379 1.00 97.75 266 ILE A N 1
ATOM 2210 C CA . ILE A 1 266 ? -11.669 7.681 4.806 1.00 97.75 266 ILE A CA 1
ATOM 2211 C C . ILE A 1 266 ? -12.864 8.405 4.173 1.00 97.75 266 ILE A C 1
ATOM 2213 O O . ILE A 1 266 ? -13.257 8.076 3.053 1.00 97.75 266 ILE A O 1
ATOM 2217 N N . PHE A 1 267 ? -13.424 9.412 4.847 1.00 97.31 267 PHE A N 1
ATOM 2218 C CA . PHE A 1 267 ? -14.529 10.208 4.313 1.00 97.31 267 PHE A CA 1
ATOM 2219 C C . PHE A 1 267 ? -14.159 10.857 2.976 1.00 97.31 267 PHE A C 1
ATOM 2221 O O . PHE A 1 267 ? -14.892 10.711 1.996 1.00 97.31 267 PHE A O 1
ATOM 2228 N N . ASN A 1 268 ? -13.000 11.513 2.910 1.00 96.69 268 ASN A N 1
ATOM 2229 C CA . ASN A 1 268 ? -12.530 12.177 1.698 1.00 96.69 268 ASN A CA 1
ATOM 2230 C C . ASN A 1 268 ? -12.256 11.182 0.561 1.00 96.69 268 ASN A C 1
ATOM 2232 O O . ASN A 1 268 ? -12.632 11.454 -0.577 1.00 96.69 268 ASN A O 1
ATOM 2236 N N . LEU A 1 269 ? -11.663 10.018 0.855 1.00 95.56 269 LEU A N 1
ATOM 2237 C CA . LEU A 1 269 ? -11.399 8.968 -0.139 1.00 95.56 269 LEU A CA 1
ATOM 2238 C C . LEU A 1 269 ? -12.680 8.337 -0.695 1.00 95.56 269 LEU A C 1
ATOM 2240 O O . LEU A 1 269 ? -12.743 8.004 -1.880 1.00 95.56 269 LEU A O 1
ATOM 2244 N N . ASN A 1 270 ? -13.697 8.161 0.148 1.00 96.75 270 ASN A N 1
ATOM 2245 C CA . ASN A 1 270 ? -15.003 7.659 -0.274 1.00 96.75 270 ASN A CA 1
ATOM 2246 C C . ASN A 1 270 ? -15.778 8.707 -1.085 1.00 96.75 270 ASN A C 1
ATOM 2248 O O . ASN A 1 270 ? -16.518 8.352 -2.001 1.00 96.75 270 ASN A O 1
ATOM 2252 N N . LEU A 1 271 ? -15.610 9.994 -0.759 1.00 96.00 271 LEU A N 1
ATOM 2253 C CA . LEU A 1 271 ? -16.229 11.103 -1.485 1.00 96.00 271 LEU A CA 1
ATOM 2254 C C . LEU A 1 271 ? -15.587 11.318 -2.862 1.00 96.00 271 LEU A C 1
ATOM 2256 O O . LEU A 1 271 ? -16.299 11.612 -3.821 1.00 96.00 271 LEU A O 1
ATOM 2260 N N . SER A 1 272 ? -14.261 11.186 -2.964 1.00 94.88 272 SER A N 1
ATOM 2261 C CA . SER A 1 272 ? -13.521 11.395 -4.214 1.00 94.88 272 SER A CA 1
ATOM 2262 C C . SER A 1 272 ? -13.731 10.269 -5.226 1.00 94.88 272 SER A C 1
ATOM 2264 O O . SER A 1 272 ? -13.767 10.524 -6.429 1.00 94.88 272 SER A O 1
ATOM 2266 N N . ASP A 1 273 ? -13.905 9.034 -4.755 1.00 94.00 273 ASP A N 1
ATOM 2267 C CA . ASP A 1 273 ? -14.174 7.874 -5.596 1.00 94.00 273 ASP A CA 1
ATOM 2268 C C . ASP A 1 273 ? -15.082 6.879 -4.868 1.00 94.00 273 ASP A C 1
ATOM 2270 O O . ASP A 1 273 ? -14.635 6.131 -4.000 1.00 94.00 273 ASP A O 1
ATOM 2274 N N . SER A 1 274 ? -16.345 6.830 -5.288 1.00 92.88 274 SER A N 1
ATOM 2275 C CA . SER A 1 274 ? -17.372 5.942 -4.738 1.00 92.88 274 SER A CA 1
ATOM 2276 C C . SER A 1 274 ? -17.425 4.558 -5.392 1.00 92.88 274 SER A C 1
ATOM 2278 O O . SER A 1 274 ? -18.263 3.738 -5.014 1.00 92.88 274 SER A O 1
ATOM 2280 N N . SER A 1 275 ? -16.548 4.262 -6.362 1.00 92.25 275 SER A N 1
ATOM 2281 C CA . SER A 1 275 ? -16.461 2.922 -6.969 1.00 92.25 275 SER A CA 1
ATOM 2282 C C . SER A 1 275 ? -15.868 1.870 -6.027 1.00 92.25 275 SER A C 1
ATOM 2284 O O . SER A 1 275 ? -15.957 0.677 -6.311 1.00 92.25 275 SER A O 1
ATOM 2286 N N . PHE A 1 276 ? -15.272 2.318 -4.921 1.00 95.75 276 PHE A N 1
ATOM 2287 C CA . PHE A 1 276 ? -14.784 1.497 -3.827 1.00 95.75 276 PHE A CA 1
ATOM 2288 C C . PHE A 1 276 ? -14.899 2.272 -2.514 1.00 95.75 276 PHE A C 1
ATOM 2290 O O . PHE A 1 276 ? -14.541 3.452 -2.473 1.00 95.75 276 PHE A O 1
ATOM 2297 N N . ILE A 1 277 ? -15.351 1.608 -1.450 1.00 96.75 277 ILE A N 1
ATOM 2298 C CA . ILE A 1 277 ? -15.653 2.246 -0.166 1.00 96.75 277 ILE A CA 1
ATOM 2299 C C . ILE A 1 277 ? -14.835 1.638 0.975 1.00 96.75 277 ILE A C 1
ATOM 2301 O O . ILE A 1 277 ? -14.851 0.434 1.202 1.00 96.75 277 ILE A O 1
ATOM 2305 N N . PHE A 1 278 ? -14.194 2.491 1.762 1.00 98.12 278 PHE A N 1
ATOM 2306 C CA . PHE A 1 278 ? -13.689 2.122 3.079 1.00 98.12 278 PHE A CA 1
ATOM 2307 C C . PHE A 1 278 ? -14.796 2.226 4.126 1.00 98.12 278 PHE A C 1
ATOM 2309 O O . PHE A 1 278 ? -15.517 3.227 4.182 1.00 98.12 278 PHE A O 1
ATOM 2316 N N . ILE A 1 279 ? -14.899 1.229 4.997 1.00 97.81 279 ILE A N 1
ATOM 2317 C CA . ILE A 1 279 ? -15.800 1.236 6.150 1.00 97.81 279 ILE A CA 1
ATOM 2318 C C . ILE A 1 279 ? -14.940 1.385 7.403 1.00 97.81 279 ILE A C 1
ATOM 2320 O O . ILE A 1 279 ? -14.177 0.486 7.733 1.00 97.81 279 ILE A O 1
ATOM 2324 N N . ARG A 1 280 ? -15.038 2.518 8.102 1.00 97.81 280 ARG A N 1
ATOM 2325 C CA . ARG A 1 280 ? -14.220 2.762 9.297 1.00 97.81 280 ARG A CA 1
ATOM 2326 C C . ARG A 1 280 ? -14.777 2.000 10.501 1.00 97.81 280 ARG A C 1
ATOM 2328 O O . ARG A 1 280 ? -15.770 2.434 11.083 1.00 97.81 280 ARG A O 1
ATOM 2335 N N . GLY A 1 281 ? -14.138 0.892 10.849 1.00 97.56 281 GLY A N 1
ATOM 2336 C CA . GLY A 1 281 ? -14.323 0.157 12.095 1.00 97.56 281 GLY A CA 1
ATOM 2337 C C . GLY A 1 281 ? -13.093 0.287 12.990 1.00 97.56 281 GLY A C 1
ATOM 2338 O O . GLY A 1 281 ? -12.269 1.181 12.802 1.00 97.56 281 GLY A O 1
ATOM 2339 N N . ILE A 1 282 ? -12.992 -0.593 13.977 1.00 97.50 282 ILE A N 1
ATOM 2340 C CA . ILE A 1 282 ? -11.842 -0.681 14.876 1.00 97.50 282 ILE A CA 1
ATOM 2341 C C . ILE A 1 282 ? -11.711 -2.114 15.391 1.00 97.50 282 ILE A C 1
ATOM 2343 O O . ILE A 1 282 ? -12.726 -2.775 15.636 1.00 97.50 282 ILE A O 1
ATOM 2347 N N . GLU A 1 283 ? -10.483 -2.597 15.537 1.00 97.50 283 GLU A N 1
ATOM 2348 C CA . GLU A 1 283 ? -10.207 -3.822 16.279 1.00 97.50 283 GLU A CA 1
ATOM 2349 C C . GLU A 1 283 ? -10.007 -3.463 17.751 1.00 97.50 283 GLU A C 1
ATOM 2351 O O . GLU A 1 283 ? -9.012 -2.871 18.161 1.00 97.50 283 GLU A O 1
ATOM 2356 N N . ALA A 1 284 ? -11.032 -3.741 18.549 1.00 96.81 284 ALA A N 1
ATOM 2357 C CA . ALA A 1 284 ? -11.081 -3.380 19.953 1.00 96.81 284 ALA A CA 1
ATOM 2358 C C . ALA A 1 284 ? -10.353 -4.415 20.814 1.00 96.81 284 ALA A C 1
ATOM 2360 O O . ALA A 1 284 ? -10.756 -5.581 20.841 1.00 96.81 284 ALA A O 1
ATOM 2361 N N . SER A 1 285 ? -9.371 -3.969 21.594 1.00 95.69 285 SER A N 1
ATOM 2362 C CA . SER A 1 285 ? -8.701 -4.768 22.618 1.00 95.69 285 SER A CA 1
ATOM 2363 C C . SER A 1 285 ? -9.454 -4.574 23.936 1.00 95.69 285 SER A C 1
ATOM 2365 O O . SER A 1 285 ? -9.443 -3.498 24.530 1.00 95.69 285 SER A O 1
ATOM 2367 N N . ILE A 1 286 ? -10.183 -5.602 24.380 1.00 96.62 286 ILE A N 1
ATOM 2368 C CA . ILE A 1 286 ? -11.133 -5.515 25.506 1.00 96.62 286 ILE A CA 1
ATOM 2369 C C . ILE A 1 286 ? -11.019 -6.717 26.438 1.00 96.62 286 ILE A C 1
ATOM 2371 O O . ILE A 1 286 ? -10.643 -7.813 26.028 1.00 96.62 286 ILE A O 1
ATOM 2375 N N . LYS A 1 287 ? -11.403 -6.559 27.707 1.00 96.62 287 LYS A N 1
ATOM 2376 C CA . LYS A 1 287 ? -11.487 -7.684 28.645 1.00 96.62 287 LYS A CA 1
ATOM 2377 C C . LYS A 1 287 ? -12.809 -8.431 28.549 1.00 96.62 287 LYS A C 1
ATOM 2379 O O . LYS A 1 287 ? -13.885 -7.841 28.671 1.00 96.62 287 LYS A O 1
ATOM 2384 N N . ASN A 1 288 ? -12.721 -9.754 28.455 1.00 95.75 288 ASN A N 1
ATOM 2385 C CA . ASN A 1 288 ? -13.859 -10.646 28.656 1.00 95.75 288 ASN A CA 1
ATOM 2386 C C . ASN A 1 288 ? -14.142 -10.904 30.153 1.00 95.75 288 ASN A C 1
ATOM 2388 O O . ASN A 1 288 ? -13.400 -10.474 31.035 1.00 95.75 288 ASN A O 1
ATOM 2392 N N . SER A 1 289 ? -15.186 -11.687 30.448 1.00 95.88 289 SER A N 1
ATOM 2393 C CA . SER A 1 289 ? -15.609 -12.025 31.819 1.00 95.88 289 SER A CA 1
ATOM 2394 C C . SER A 1 289 ? -14.604 -12.864 32.631 1.00 95.88 289 SER A C 1
ATOM 2396 O O . SER A 1 289 ? -14.887 -13.221 33.773 1.00 95.88 289 SER A O 1
ATOM 2398 N N . GLN A 1 290 ? -13.469 -13.250 32.042 1.00 96.25 290 GLN A N 1
ATOM 2399 C CA . GLN A 1 290 ? -12.368 -13.968 32.693 1.00 96.25 290 GLN A CA 1
ATOM 2400 C C . GLN A 1 290 ? -11.125 -13.080 32.870 1.00 96.25 290 GLN A C 1
ATOM 2402 O O . GLN A 1 290 ? -10.035 -13.602 33.113 1.00 96.25 290 GLN A O 1
ATOM 2407 N N . GLU A 1 291 ? -11.266 -11.757 32.718 1.00 93.44 291 GLU A N 1
ATOM 2408 C CA . GLU A 1 291 ? -10.166 -10.780 32.761 1.00 93.44 291 GLU A CA 1
ATOM 2409 C C . GLU A 1 291 ? -9.071 -11.056 31.715 1.00 93.44 291 GLU A C 1
ATOM 2411 O O . GLU A 1 291 ? -7.901 -10.725 31.915 1.00 93.44 291 GLU A O 1
ATOM 2416 N N . LYS A 1 292 ? -9.429 -11.697 30.596 1.00 94.44 292 LYS A N 1
ATOM 2417 C CA . LYS A 1 292 ? -8.523 -11.901 29.461 1.00 94.44 292 LYS A CA 1
ATOM 2418 C C . LYS A 1 292 ? -8.788 -10.848 28.402 1.00 94.44 292 LYS A C 1
ATOM 2420 O O . LYS A 1 292 ? -9.949 -10.624 28.060 1.00 94.44 292 LYS A O 1
ATOM 2425 N N . VAL A 1 293 ? -7.712 -10.255 27.890 1.00 94.38 293 VAL A N 1
ATOM 2426 C CA . VAL A 1 293 ? -7.769 -9.417 26.692 1.00 94.38 293 VAL A CA 1
ATOM 2427 C C . VAL A 1 293 ? -8.169 -10.305 25.516 1.00 94.38 293 VAL A C 1
ATOM 2429 O O . VAL A 1 293 ? -7.627 -11.397 25.339 1.00 94.38 293 VAL A O 1
ATOM 2432 N N . VAL A 1 294 ? -9.173 -9.861 24.773 1.00 94.94 294 VAL A N 1
ATOM 2433 C CA . VAL A 1 294 ? -9.658 -10.455 23.530 1.00 94.94 294 VAL A CA 1
ATOM 2434 C C . VAL A 1 294 ? -9.860 -9.342 22.514 1.00 94.94 294 VAL A C 1
ATOM 2436 O O . VAL A 1 294 ? -10.150 -8.208 22.899 1.00 94.94 294 VAL A O 1
ATOM 2439 N N . HIS A 1 295 ? -9.727 -9.674 21.233 1.00 95.19 295 HIS A N 1
ATOM 2440 C CA . HIS A 1 295 ? -9.967 -8.731 20.148 1.00 95.19 295 HIS A CA 1
ATOM 2441 C C . HIS A 1 295 ? -11.383 -8.886 19.604 1.00 95.19 295 HIS A C 1
ATOM 2443 O O . HIS A 1 295 ? -11.911 -9.999 19.496 1.00 95.19 295 HIS A O 1
ATOM 2449 N N . SER A 1 296 ? -12.013 -7.758 19.289 1.00 95.62 296 SER A N 1
ATOM 2450 C CA . SER A 1 296 ? -13.348 -7.702 18.706 1.00 95.62 296 SER A CA 1
ATOM 2451 C C . SER A 1 296 ? -13.383 -6.682 17.580 1.00 95.62 296 SER A C 1
ATOM 2453 O O . SER A 1 296 ? -13.116 -5.505 17.802 1.00 95.62 296 SER A O 1
ATOM 2455 N N . LEU A 1 297 ? -13.810 -7.103 16.392 1.00 97.31 297 LEU A N 1
ATOM 2456 C CA . LEU A 1 297 ? -14.073 -6.177 15.294 1.00 97.31 297 LEU A CA 1
ATOM 2457 C C . LEU A 1 297 ? -15.377 -5.422 15.569 1.00 97.31 297 LEU A C 1
ATOM 2459 O O . LEU A 1 297 ? -16.448 -6.024 15.692 1.00 97.31 297 LEU A O 1
ATOM 2463 N N . VAL A 1 298 ? -15.284 -4.099 15.684 1.00 97.00 298 VAL A N 1
ATOM 2464 C CA . VAL A 1 298 ? -16.419 -3.208 15.934 1.00 97.00 298 VAL A CA 1
ATOM 2465 C C . VAL A 1 298 ? -16.664 -2.361 14.692 1.00 97.00 298 VAL A C 1
ATOM 2467 O O . VAL A 1 298 ? -15.815 -1.577 14.268 1.00 97.00 298 VAL A O 1
ATOM 2470 N N . TYR A 1 299 ? -17.854 -2.507 14.113 1.00 95.88 299 TYR A N 1
ATOM 2471 C CA . TYR A 1 299 ? -18.262 -1.790 12.906 1.00 95.88 299 TYR A CA 1
ATOM 2472 C C . TYR A 1 299 ? -19.281 -0.689 13.221 1.00 95.88 299 TYR A C 1
ATOM 2474 O O . TYR A 1 299 ? -20.056 -0.813 14.173 1.00 95.88 299 TYR A O 1
ATOM 2482 N N . PRO A 1 300 ? -19.319 0.390 12.421 1.00 95.19 300 PRO A N 1
ATOM 2483 C CA . PRO A 1 300 ? -20.212 1.510 12.666 1.00 95.19 300 PRO A CA 1
ATOM 2484 C C . PRO A 1 300 ? -21.664 1.167 12.311 1.00 95.19 300 PRO A C 1
ATOM 2486 O O . PRO A 1 300 ? -21.950 0.274 11.511 1.00 95.19 300 PRO A O 1
ATOM 2489 N N . ASN A 1 301 ? -22.600 1.957 12.843 1.00 93.81 301 ASN A N 1
ATOM 2490 C CA . ASN A 1 301 ? -23.990 1.921 12.403 1.00 93.81 301 ASN A CA 1
ATOM 2491 C C . ASN A 1 301 ? -24.065 2.253 10.896 1.00 93.81 301 ASN A C 1
ATOM 2493 O O . ASN A 1 301 ? -23.610 3.327 10.495 1.00 93.81 301 ASN A O 1
ATOM 2497 N N . PRO A 1 302 ? -24.683 1.408 10.049 1.00 91.62 302 PRO A N 1
ATOM 2498 C CA . PRO A 1 302 ? -24.753 1.655 8.608 1.00 91.62 302 PRO A CA 1
ATOM 2499 C C . PRO A 1 302 ? -25.529 2.929 8.234 1.00 91.62 302 PRO A C 1
ATOM 2501 O O . PRO A 1 302 ? -25.307 3.486 7.162 1.00 91.62 302 PRO A O 1
ATOM 2504 N N . LEU A 1 303 ? -26.422 3.419 9.102 1.00 94.88 303 LEU A N 1
ATOM 2505 C CA . LEU A 1 303 ? -27.133 4.689 8.905 1.00 94.88 303 LEU A CA 1
ATOM 2506 C C . LEU A 1 303 ? -26.287 5.912 9.294 1.00 94.88 303 LEU A C 1
ATOM 2508 O O . LEU A 1 303 ? -26.627 7.034 8.922 1.00 94.88 303 LEU A O 1
ATOM 2512 N N . GLN A 1 304 ? -25.210 5.707 10.054 1.00 94.75 304 GLN A N 1
ATOM 2513 C CA . GLN A 1 304 ? -24.301 6.743 10.540 1.00 94.75 304 GLN A CA 1
ATOM 2514 C C . GLN A 1 304 ? -22.843 6.227 10.513 1.00 94.75 304 GLN A C 1
ATOM 2516 O O . GLN A 1 304 ? -22.214 6.073 11.557 1.00 94.75 304 GLN A O 1
ATOM 2521 N N . PRO A 1 305 ? -22.262 5.966 9.325 1.00 93.31 305 PRO A N 1
ATOM 2522 C CA . PRO A 1 305 ? -21.006 5.213 9.181 1.00 93.31 305 PRO A CA 1
ATOM 2523 C C . PRO A 1 305 ? -19.762 5.885 9.790 1.00 93.31 305 PRO A C 1
ATOM 2525 O O . PRO A 1 305 ? -18.710 5.263 9.889 1.00 93.31 305 PRO A O 1
ATOM 2528 N N . PHE A 1 306 ? -19.870 7.146 10.215 1.00 95.19 306 PHE A N 1
ATOM 2529 C CA . PHE A 1 306 ? -18.794 7.901 10.862 1.00 95.19 306 PHE A CA 1
ATOM 2530 C C . PHE A 1 306 ? -19.094 8.273 12.322 1.00 95.19 306 PHE A C 1
ATOM 2532 O O . PHE A 1 306 ? -18.283 8.959 12.936 1.00 95.19 306 PHE A O 1
ATOM 2539 N N . SER A 1 307 ? -20.215 7.825 12.901 1.00 93.88 307 SER A N 1
ATOM 2540 C CA . SER A 1 307 ? -20.586 8.168 14.283 1.00 93.88 307 SER A CA 1
ATOM 2541 C C . SER A 1 307 ? -19.983 7.253 15.346 1.00 93.88 307 SER A C 1
ATOM 2543 O O . SER A 1 307 ? -20.172 7.535 16.524 1.00 93.88 307 SER A O 1
ATOM 2545 N N . LEU A 1 308 ? -19.288 6.176 14.956 1.00 95.00 308 LEU A N 1
ATOM 2546 C CA . LEU A 1 308 ? -18.611 5.270 15.887 1.00 95.00 308 LEU A CA 1
ATOM 2547 C C . LEU A 1 308 ? -17.604 6.068 16.745 1.00 95.00 308 LEU A C 1
ATOM 2549 O O . LEU A 1 308 ? -16.658 6.644 16.181 1.00 95.00 308 LEU A O 1
ATOM 2553 N N . PRO A 1 309 ? -17.812 6.172 18.073 1.00 94.44 309 PRO A N 1
ATOM 2554 C CA . PRO A 1 309 ? -16.909 6.912 18.942 1.00 94.44 309 PRO A CA 1
ATOM 2555 C C . PRO A 1 309 ? -15.617 6.133 19.184 1.00 94.44 309 PRO A C 1
ATOM 2557 O O . PRO A 1 309 ? -15.577 4.909 19.084 1.00 94.44 309 PRO A O 1
ATOM 2560 N N . TYR A 1 310 ? -14.567 6.860 19.557 1.00 95.75 310 TYR A N 1
ATOM 2561 C CA . TYR A 1 310 ? -13.359 6.254 20.098 1.00 95.75 310 TYR A CA 1
ATOM 2562 C C . TYR A 1 310 ? -13.461 6.199 21.622 1.00 95.75 310 TYR A C 1
ATOM 2564 O O . TYR A 1 310 ? -13.543 7.248 22.262 1.00 95.75 310 TYR A O 1
ATOM 2572 N N . ILE A 1 311 ? -13.476 4.994 22.191 1.00 94.50 311 ILE A N 1
ATOM 2573 C CA . ILE A 1 311 ? -13.732 4.759 23.626 1.00 94.50 311 ILE A CA 1
ATOM 2574 C C . ILE A 1 311 ? -12.634 3.932 24.312 1.00 94.50 311 ILE A C 1
ATOM 2576 O O . ILE A 1 311 ? -12.811 3.502 25.450 1.00 94.50 311 ILE A O 1
ATOM 2580 N N . PHE A 1 312 ? -11.516 3.696 23.621 1.00 95.56 312 PHE A N 1
ATOM 2581 C CA . PHE A 1 312 ? -10.441 2.810 24.070 1.00 95.56 312 PHE A CA 1
ATOM 2582 C C . PHE A 1 312 ? -9.310 3.574 24.761 1.00 95.56 312 PHE A C 1
ATOM 2584 O O . PHE A 1 312 ? -9.196 4.796 24.637 1.00 95.56 312 PHE A O 1
ATOM 2591 N N . ASP A 1 313 ? -8.500 2.853 25.532 1.00 92.94 313 ASP A N 1
ATOM 2592 C CA . ASP A 1 313 ? -7.556 3.420 26.497 1.00 92.94 313 ASP A CA 1
ATOM 2593 C C . ASP A 1 313 ? -6.078 3.275 26.108 1.00 92.94 313 ASP A C 1
ATOM 2595 O O . ASP A 1 313 ? -5.220 3.706 26.876 1.00 92.94 313 ASP A O 1
ATOM 2599 N N . GLY A 1 314 ? -5.779 2.701 24.939 1.00 89.94 314 GLY A N 1
ATOM 2600 C CA . GLY A 1 314 ? -4.407 2.428 24.499 1.00 89.94 314 GLY A CA 1
ATOM 2601 C C . GLY A 1 314 ? -3.826 1.131 25.077 1.00 89.94 314 GLY A C 1
ATOM 2602 O O . GLY A 1 314 ? -2.690 0.782 24.779 1.00 89.94 314 GLY A O 1
ATOM 2603 N N . GLY A 1 315 ? -4.572 0.397 25.913 1.00 89.88 315 GLY A N 1
ATOM 2604 C CA . GLY A 1 315 ? -4.177 -0.914 26.432 1.00 89.88 315 GLY A CA 1
ATOM 2605 C C . GLY A 1 315 ? -4.703 -2.055 25.559 1.00 89.88 315 GLY A C 1
ATOM 2606 O O . GLY A 1 315 ? -5.702 -1.897 24.867 1.00 89.88 315 GLY A O 1
ATOM 2607 N N . GLY A 1 316 ? -4.069 -3.228 25.610 1.00 86.69 316 GLY A N 1
ATOM 2608 C CA . GLY A 1 316 ? -4.468 -4.380 24.798 1.00 86.69 316 GLY A CA 1
ATOM 2609 C C . GLY A 1 316 ? -3.355 -5.405 24.626 1.00 86.69 316 GLY A C 1
ATOM 2610 O O . GLY A 1 316 ? -3.248 -6.347 25.415 1.00 86.69 316 GLY A O 1
ATOM 2611 N N . ASP A 1 317 ? -2.534 -5.192 23.604 1.00 81.94 317 ASP A N 1
ATOM 2612 C CA . ASP A 1 317 ? -1.622 -6.204 23.064 1.00 81.94 317 ASP A CA 1
ATOM 2613 C C . ASP A 1 317 ? -0.413 -6.425 23.972 1.00 81.94 317 ASP A C 1
ATOM 2615 O O . ASP A 1 317 ? -0.136 -7.542 24.415 1.00 81.94 317 ASP A O 1
ATOM 2619 N N . MET A 1 318 ? 0.276 -5.335 24.319 1.00 81.56 318 MET A N 1
ATOM 2620 C CA . MET A 1 318 ? 1.493 -5.371 25.141 1.00 81.56 318 MET A CA 1
ATOM 2621 C C . MET A 1 318 ? 1.258 -4.939 26.593 1.00 81.56 318 MET A C 1
ATOM 2623 O O . MET A 1 318 ? 2.126 -5.103 27.455 1.00 81.56 318 MET A O 1
ATOM 2627 N N . SER A 1 319 ? 0.081 -4.388 26.892 1.00 84.19 319 SER A N 1
ATOM 2628 C CA . SER A 1 319 ? -0.286 -3.893 28.219 1.00 84.19 319 SER A CA 1
ATOM 2629 C C . SER A 1 319 ? -1.756 -4.171 28.534 1.00 84.19 319 SER A C 1
ATOM 2631 O O . SER A 1 319 ? -2.558 -4.434 27.647 1.00 84.19 319 SER A O 1
ATOM 2633 N N . SER A 1 320 ? -2.149 -4.133 29.808 1.00 86.94 320 SER A N 1
ATOM 2634 C CA . SER A 1 320 ? -3.550 -4.364 30.172 1.00 86.94 320 SER A CA 1
ATOM 2635 C C . SER A 1 320 ? -4.443 -3.191 29.756 1.00 86.94 320 SER A C 1
ATOM 2637 O O . SER A 1 320 ? -4.188 -2.071 30.188 1.00 86.94 320 SER A O 1
ATOM 2639 N N . THR A 1 321 ? -5.543 -3.459 29.053 1.00 93.31 321 THR A N 1
ATOM 2640 C CA . THR A 1 321 ? -6.673 -2.515 28.941 1.00 93.31 321 THR A CA 1
ATOM 2641 C C . THR A 1 321 ? -7.529 -2.529 30.210 1.00 93.31 321 THR A C 1
ATOM 2643 O O . THR A 1 321 ? -7.594 -3.549 30.901 1.00 93.31 321 THR A O 1
ATOM 2646 N N . VAL A 1 322 ? -8.206 -1.429 30.535 1.00 94.88 322 VAL A N 1
ATOM 2647 C CA . VAL A 1 322 ? -9.290 -1.374 31.530 1.00 94.88 322 VAL A CA 1
ATOM 2648 C C . VAL A 1 322 ? -10.679 -1.494 30.902 1.00 94.88 322 VAL A C 1
ATOM 2650 O O . VAL A 1 322 ? -11.650 -1.666 31.638 1.00 94.88 322 VAL A O 1
ATOM 2653 N N . VAL A 1 323 ? -10.787 -1.432 29.572 1.00 96.50 323 VAL A N 1
ATOM 2654 C CA . VAL A 1 323 ? -12.061 -1.506 28.848 1.00 96.50 323 VAL A CA 1
ATOM 2655 C C . VAL A 1 323 ? -12.569 -2.945 28.844 1.00 96.50 323 VAL A C 1
ATOM 2657 O O . VAL A 1 323 ? -11.864 -3.877 28.459 1.00 96.50 323 VAL A O 1
ATOM 2660 N N . THR A 1 324 ? -13.806 -3.147 29.289 1.00 96.69 324 THR A N 1
ATOM 2661 C CA . THR A 1 324 ? -14.474 -4.455 29.271 1.00 96.69 324 THR A CA 1
ATOM 2662 C C . THR A 1 324 ? -15.455 -4.556 28.105 1.00 96.69 324 THR A C 1
ATOM 2664 O O . THR A 1 324 ? -15.866 -3.542 27.537 1.00 96.69 324 THR A O 1
ATOM 2667 N N . VAL A 1 325 ? -15.884 -5.780 27.781 1.00 96.38 325 VAL A N 1
ATOM 2668 C CA . VAL A 1 325 ? -16.992 -6.014 26.835 1.00 96.38 325 VAL A CA 1
ATOM 2669 C C . VAL A 1 325 ? -18.232 -5.197 27.218 1.00 96.38 325 VAL A C 1
ATOM 2671 O O . VAL A 1 325 ? -18.818 -4.557 26.351 1.00 96.38 325 VAL A O 1
ATOM 2674 N N . ASP A 1 326 ? -18.596 -5.162 28.503 1.00 95.88 326 ASP A N 1
ATOM 2675 C CA . ASP A 1 326 ? -19.775 -4.423 28.975 1.00 95.88 326 ASP A CA 1
ATOM 2676 C C . ASP A 1 326 ? -19.614 -2.907 28.770 1.00 95.88 326 ASP A C 1
ATOM 2678 O O . ASP A 1 326 ? -20.505 -2.262 28.226 1.00 95.88 326 ASP A O 1
ATOM 2682 N N . MET A 1 327 ? -18.447 -2.342 29.112 1.00 95.69 327 MET A N 1
ATOM 2683 C CA . MET A 1 327 ? -18.161 -0.914 28.900 1.00 95.69 327 MET A CA 1
ATOM 2684 C C . MET A 1 327 ? -18.232 -0.523 27.423 1.00 95.69 327 MET A C 1
ATOM 2686 O O . MET A 1 327 ? -18.737 0.551 27.092 1.00 95.69 327 MET A O 1
ATOM 2690 N N . MET A 1 328 ? -17.716 -1.386 26.542 1.00 95.50 328 MET A N 1
ATOM 2691 C CA . MET A 1 328 ? -17.777 -1.178 25.101 1.00 95.50 328 MET A CA 1
ATOM 2692 C C . MET A 1 328 ? -19.231 -1.185 24.620 1.00 95.50 328 MET A C 1
ATOM 2694 O O . MET A 1 328 ? -19.648 -0.237 23.965 1.00 95.50 328 MET A O 1
ATOM 2698 N N . LEU A 1 329 ? -20.014 -2.207 24.977 1.00 93.19 329 LEU A N 1
ATOM 2699 C CA . LEU A 1 329 ? -21.412 -2.331 24.549 1.00 93.19 329 LEU A CA 1
ATOM 2700 C C . LEU A 1 329 ? -22.310 -1.204 25.079 1.00 93.19 329 LEU A C 1
ATOM 2702 O O . LEU A 1 329 ? -23.213 -0.786 24.365 1.00 93.19 329 LEU A O 1
ATOM 2706 N N . ASP A 1 330 ? -22.056 -0.690 26.283 1.00 93.19 330 ASP A N 1
ATOM 2707 C CA . ASP A 1 330 ? -22.802 0.444 26.853 1.00 93.19 330 ASP A CA 1
ATOM 2708 C C . ASP A 1 330 ? -22.489 1.787 26.161 1.00 93.19 330 ASP A C 1
ATOM 2710 O O . ASP A 1 330 ? -23.230 2.761 26.320 1.00 93.19 330 ASP A O 1
ATOM 2714 N N . SER A 1 331 ? -21.382 1.855 25.416 1.00 87.31 331 SER A N 1
ATOM 2715 C CA . SER A 1 331 ? -20.869 3.078 24.785 1.00 87.31 331 SER A CA 1
ATOM 2716 C C . SER A 1 331 ? -21.087 3.139 23.263 1.00 87.31 331 SER A C 1
ATOM 2718 O O . SER A 1 331 ? -20.778 4.171 22.657 1.00 87.31 331 SER A O 1
ATOM 2720 N N . LEU A 1 332 ? -21.583 2.055 22.652 1.00 85.62 332 LEU A N 1
ATOM 2721 C CA . LEU A 1 332 ? -21.909 1.913 21.222 1.00 85.62 332 LEU A CA 1
ATOM 2722 C C . LEU A 1 332 ? -23.418 2.043 20.988 1.00 85.62 332 LEU A C 1
ATOM 2724 O O . LEU A 1 332 ? -23.792 2.662 19.962 1.00 85.62 332 LEU A O 1
#

Secondary structure (DSSP, 8-state):
---PPP---------------S----S-EEEEE--SEEETTT---EEEEEEEE-TT-TT---EEEEEEEEEEETT-SSPPPP---TTS-HHHHGGGEES----BTTTTB--SGGG-EE--SS-SEEE-SEE-SSSS--EEEE--SSEEEEEEEE-HHHHTTGGGT-SEEEEEEEEEEETS--EEEEEEEEEESSPPP--TT---EEEEE-BTT-BSSS-BPBPHHHHHHHHHHHT-SEEEE--BTTGGGSSSS-HHHHHHHHHHHHHHHHHH-TTSEEEE-EEEEEE-TTS-EEEEEE---TTSTT-------S-SSSS----BHHHHHHH-

Sequence (332 aa):
MNKTFLIFILFFNFYITNAQKQNNTPGSDFFVDVPTFIDLYKDSVIPITFYVHESDCFNCSNDLNYIDISLKPASSNNFDNPLVFDTMQWSNYMLLFSDYSIQNSALQSQSFLDSKPINDENHSILFTADTNWWIPVVPVVHITEHYFYFNFHIPYKVWSYYVNSDSVIDFHVYVSIDNDTDEEYWFRVFIRQNSIIRLPGWYRGDTHFHAIYTQNNAENGLPLHSSKVAAKMLGLDWITVTDHSCDFDNYGQSMVQNWQDLGNTIFNLNLSDSSFIFIRGIEASIKNSQEKVVHSLVYPNPLQPFSLPYIFDGGGDMSSTVVTVDMMLDSL